Protein AF-H2YQH9-F1 (afdb_monomer_lite)

Radius of gyration: 17.42 Å; chains: 1; bounding box: 40×39×52 Å

Sequence (210 aa):
QHVPEKATALSVVRPFGAGGVLTAANFPVLYQQQVFLQGFESAWVSVNQANTKLAVHQHQGSCATAATKTIRLLNSNANLLTYWTNTFVLNCGTPSPASNLNCANAHYFTTANGDVSTSTNVLILALPDITVATGYTGALGTAQQTAVNEIRGSVAEIFTISLLRPTHANYATNQAYLNMLACNSATCNKNLGSIYDIPGAVTILAAFYP

pLDDT: mean 76.65, std 19.51, range [28.09, 97.5]

Structure (mmCIF, N/CA/C/O backbone):
data_AF-H2YQH9-F1
#
_entry.id   AF-H2YQH9-F1
#
loop_
_atom_site.group_PDB
_atom_site.id
_atom_site.type_symbol
_atom_site.label_atom_id
_atom_site.label_alt_id
_atom_site.label_comp_id
_atom_site.label_asym_id
_atom_site.label_entity_id
_atom_site.label_seq_id
_atom_site.pdbx_PDB_ins_code
_atom_site.Cartn_x
_atom_site.Cartn_y
_atom_site.Cartn_z
_atom_site.occupancy
_atom_site.B_iso_or_equiv
_atom_site.auth_seq_id
_atom_site.auth_comp_id
_atom_site.auth_asym_id
_atom_site.auth_atom_id
_atom_site.pdbx_PDB_model_num
ATOM 1 N N . GLN A 1 1 ? -7.477 20.085 -31.944 1.00 38.03 1 GLN A N 1
ATOM 2 C CA . GLN A 1 1 ? -8.511 19.208 -31.358 1.00 38.03 1 GLN A CA 1
ATOM 3 C C . GLN A 1 1 ? -8.363 17.828 -31.975 1.00 38.03 1 GLN A C 1
ATOM 5 O O . GLN A 1 1 ? -8.729 17.704 -33.130 1.00 38.03 1 GLN A O 1
ATOM 10 N N . HIS A 1 2 ? -7.788 16.850 -31.270 1.00 28.61 2 HIS A N 1
ATOM 11 C CA . HIS A 1 2 ? -8.046 15.409 -31.456 1.00 28.61 2 HIS A CA 1
ATOM 12 C C . HIS A 1 2 ? -7.092 14.597 -30.573 1.00 28.61 2 HIS A C 1
ATOM 14 O O . HIS A 1 2 ? -5.967 14.306 -30.958 1.00 28.61 2 HIS A O 1
ATOM 20 N N . VAL A 1 3 ? -7.566 14.231 -29.383 1.00 38.09 3 VAL A N 1
ATOM 21 C CA . VAL A 1 3 ? -7.264 12.935 -28.763 1.00 38.09 3 VAL A CA 1
ATOM 22 C C . VAL A 1 3 ? -8.560 12.505 -28.080 1.00 38.09 3 VAL A C 1
ATOM 24 O O . VAL A 1 3 ? -9.026 13.230 -27.201 1.00 38.09 3 VAL A O 1
ATOM 27 N N . PRO A 1 4 ? -9.180 11.395 -28.519 1.00 31.47 4 PRO A N 1
ATOM 28 C CA . PRO A 1 4 ? -9.570 10.406 -27.515 1.00 31.47 4 PRO A CA 1
ATOM 29 C C . PRO A 1 4 ? -9.514 8.939 -27.994 1.00 31.47 4 PRO A C 1
ATOM 31 O O . PRO A 1 4 ? -10.257 8.118 -27.477 1.00 31.47 4 PRO A O 1
ATOM 34 N N . GLU A 1 5 ? -8.642 8.549 -28.930 1.00 30.81 5 GLU A N 1
ATOM 35 C CA . GLU A 1 5 ? -8.608 7.136 -29.383 1.00 30.81 5 GLU A CA 1
ATOM 36 C C . GLU A 1 5 ? -7.668 6.212 -28.585 1.00 30.81 5 GLU A C 1
ATOM 38 O O . GLU A 1 5 ? -7.748 4.993 -28.706 1.00 30.81 5 GLU A O 1
ATOM 43 N N . LYS A 1 6 ? -6.804 6.742 -27.706 1.00 28.61 6 LYS A N 1
ATOM 44 C CA . LYS A 1 6 ? -5.887 5.900 -26.904 1.00 28.61 6 LYS A CA 1
ATOM 45 C C . LYS A 1 6 ? -6.409 5.507 -25.519 1.00 28.61 6 LYS A C 1
ATOM 47 O O . LYS A 1 6 ? -5.868 4.580 -24.924 1.00 28.61 6 LYS A O 1
ATOM 52 N N . ALA A 1 7 ? -7.458 6.157 -25.011 1.00 28.39 7 ALA A N 1
ATOM 53 C CA . ALA A 1 7 ? -8.016 5.831 -23.693 1.00 28.39 7 ALA A CA 1
ATOM 54 C C . ALA A 1 7 ? -8.885 4.559 -23.722 1.00 28.39 7 ALA A C 1
ATOM 56 O O . ALA A 1 7 ? -8.888 3.789 -22.767 1.00 28.39 7 ALA A O 1
ATOM 57 N N . THR A 1 8 ? -9.562 4.283 -24.838 1.00 28.09 8 THR A N 1
ATOM 58 C CA . THR A 1 8 ? -10.402 3.087 -25.024 1.00 28.09 8 THR A CA 1
ATOM 59 C C . THR A 1 8 ? -9.596 1.829 -25.358 1.00 28.09 8 THR A C 1
ATOM 61 O O . THR A 1 8 ? -10.002 0.731 -24.975 1.00 28.09 8 THR A O 1
ATOM 64 N N . ALA A 1 9 ? -8.414 1.964 -25.971 1.00 28.16 9 ALA A N 1
ATOM 65 C CA . ALA A 1 9 ? -7.538 0.831 -26.296 1.00 28.16 9 ALA A CA 1
ATOM 66 C C . ALA A 1 9 ? -6.881 0.172 -25.064 1.00 28.16 9 ALA A C 1
ATOM 68 O O . ALA A 1 9 ? -6.515 -1.001 -25.110 1.00 28.16 9 ALA A O 1
ATOM 69 N N . LEU A 1 10 ? -6.782 0.881 -23.935 1.00 32.06 10 LEU A N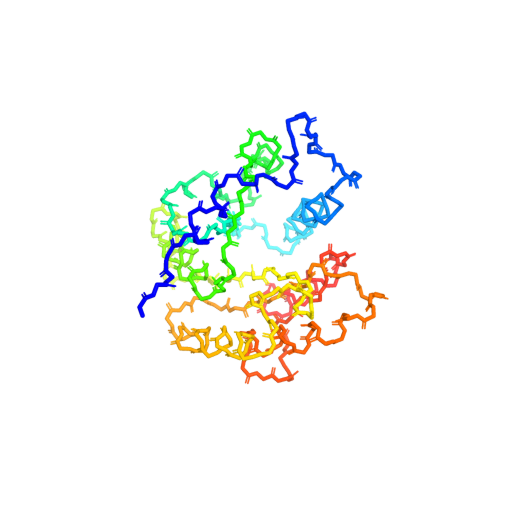 1
ATOM 70 C CA . LEU A 1 10 ? -6.243 0.331 -22.683 1.00 32.06 10 LEU A CA 1
ATOM 71 C C . LEU A 1 10 ? -7.238 -0.565 -21.924 1.00 32.06 10 LEU A C 1
ATOM 73 O O . LEU A 1 10 ? -6.859 -1.182 -20.933 1.00 32.06 10 LEU A O 1
ATOM 77 N N . SER A 1 11 ? -8.486 -0.679 -22.395 1.00 31.77 11 SER A N 1
ATOM 78 C CA . SER A 1 11 ? -9.508 -1.529 -21.765 1.00 31.77 11 SER A CA 1
ATOM 79 C C . SER A 1 11 ? -9.534 -2.981 -22.269 1.00 31.77 11 SER A C 1
ATOM 81 O O . SER A 1 11 ? -10.247 -3.801 -21.695 1.00 31.77 11 SER A O 1
ATOM 83 N N . VAL A 1 12 ? -8.762 -3.333 -23.312 1.00 32.56 12 VAL A N 1
ATOM 84 C CA . VAL A 1 12 ? -8.865 -4.663 -23.964 1.00 32.56 12 VAL A CA 1
ATOM 85 C C . VAL A 1 12 ? -7.523 -5.373 -24.169 1.00 32.56 12 VAL A C 1
ATOM 87 O O . VAL A 1 12 ? -7.501 -6.587 -24.388 1.00 32.56 12 VAL A O 1
ATOM 90 N N . VAL A 1 13 ? -6.384 -4.686 -24.034 1.00 34.72 13 VAL A N 1
ATOM 91 C CA . VAL A 1 13 ? -5.082 -5.366 -24.039 1.00 34.72 13 VAL A CA 1
ATOM 92 C C . VAL A 1 13 ? -4.873 -5.989 -22.664 1.00 34.72 13 VAL A C 1
ATOM 94 O O . VAL A 1 13 ? -4.249 -5.410 -21.777 1.00 34.72 13 VAL A O 1
ATOM 97 N N . ARG A 1 14 ? -5.405 -7.203 -22.480 1.00 42.84 14 ARG A N 1
ATOM 98 C CA . ARG A 1 14 ? -4.855 -8.115 -21.475 1.00 42.84 14 ARG A CA 1
ATOM 99 C C . ARG A 1 14 ? -3.334 -8.120 -21.680 1.00 42.84 14 ARG A C 1
ATOM 101 O O . ARG A 1 14 ? -2.901 -8.153 -22.831 1.00 42.84 14 ARG A O 1
ATOM 108 N N . PRO A 1 15 ? -2.510 -8.158 -20.623 1.00 45.31 15 PRO A N 1
ATOM 109 C CA . PRO A 1 15 ? -1.058 -8.291 -20.771 1.00 45.31 15 PRO A CA 1
ATOM 110 C C . PRO A 1 15 ? -0.625 -9.585 -21.500 1.00 45.31 15 PRO A C 1
ATOM 112 O O . PRO A 1 15 ? 0.566 -9.819 -21.675 1.00 45.31 15 PRO A O 1
ATOM 115 N N . PHE A 1 16 ? -1.577 -10.402 -21.972 1.00 47.53 16 PHE A N 1
ATOM 116 C CA . PHE A 1 16 ? -1.371 -11.550 -22.841 1.00 47.53 16 PHE A CA 1
ATOM 117 C C . PHE A 1 16 ? -2.255 -11.501 -24.079 1.00 47.53 16 PHE A C 1
ATOM 119 O O . PHE A 1 16 ? -3.423 -11.110 -24.014 1.00 47.53 16 PHE A O 1
ATOM 126 N N . GLY A 1 17 ? -1.722 -12.044 -25.173 1.00 42.56 17 GLY A N 1
ATOM 127 C CA . GLY A 1 17 ? -2.544 -12.571 -26.256 1.00 42.56 17 GLY A CA 1
ATOM 128 C C . GLY A 1 17 ? -3.442 -13.723 -25.783 1.00 42.56 17 GLY A C 1
ATOM 129 O O . GLY A 1 17 ? -3.376 -14.176 -24.635 1.00 42.56 17 GLY A O 1
ATOM 130 N N . ALA A 1 18 ? -4.302 -14.213 -26.675 1.00 38.66 18 ALA A N 1
ATOM 131 C CA . ALA A 1 18 ? -5.149 -15.367 -26.389 1.00 38.66 18 ALA A CA 1
ATOM 132 C C . ALA A 1 18 ? -4.298 -16.563 -25.900 1.00 38.66 18 ALA A C 1
ATOM 134 O O . ALA A 1 18 ? -3.356 -16.963 -26.576 1.00 38.66 18 ALA A O 1
ATOM 135 N N . GLY A 1 19 ? -4.619 -17.111 -24.719 1.00 46.88 19 GLY A N 1
ATOM 136 C CA . GLY A 1 19 ? -3.951 -18.293 -24.147 1.00 46.88 19 GLY A CA 1
ATOM 137 C C . GLY A 1 19 ? -2.902 -18.041 -23.051 1.00 46.88 19 GLY A C 1
ATOM 138 O O . GLY A 1 19 ? -2.346 -19.004 -22.532 1.00 46.88 19 GLY A O 1
ATOM 139 N N . GLY A 1 20 ? -2.630 -16.791 -22.654 1.00 51.44 20 GLY A N 1
ATOM 140 C CA . GLY A 1 20 ? -1.729 -16.516 -21.526 1.00 51.44 20 GLY A CA 1
ATOM 141 C C . GLY A 1 20 ? -2.263 -17.041 -20.188 1.00 51.44 20 GLY A C 1
ATOM 142 O O . GLY A 1 20 ? -3.398 -16.748 -19.811 1.00 51.44 20 GLY A O 1
ATOM 143 N N . VAL A 1 21 ? -1.436 -17.800 -19.462 1.00 58.78 21 VAL A N 1
ATOM 144 C CA . VAL A 1 21 ? -1.788 -18.382 -18.157 1.00 58.78 21 VAL A CA 1
ATOM 145 C C . VAL A 1 21 ? -1.212 -17.532 -17.020 1.00 58.78 21 VAL A C 1
ATOM 147 O O . VAL A 1 21 ? -0.034 -17.161 -17.032 1.00 58.78 21 VAL A O 1
ATOM 150 N N . LEU A 1 22 ? -2.045 -17.255 -16.012 1.00 63.88 22 LEU A N 1
ATOM 151 C CA . LEU A 1 22 ? -1.679 -16.598 -14.754 1.00 63.88 22 LEU A CA 1
ATOM 152 C C . LEU A 1 22 ? -0.814 -17.534 -13.892 1.00 63.88 22 LEU A C 1
ATOM 154 O O . LEU A 1 22 ? -1.320 -18.222 -13.010 1.00 63.88 22 LEU A O 1
ATOM 158 N N . THR A 1 23 ? 0.494 -17.578 -14.141 1.00 66.44 23 THR A N 1
ATOM 159 C CA . THR A 1 23 ? 1.444 -18.427 -13.397 1.00 66.44 23 THR A CA 1
ATOM 160 C C . THR A 1 23 ? 2.398 -17.601 -12.539 1.00 66.44 23 THR A C 1
ATOM 162 O O . THR A 1 23 ? 2.641 -16.425 -12.819 1.00 66.44 23 THR A O 1
ATOM 165 N N . ALA A 1 24 ? 2.995 -18.229 -11.522 1.00 66.88 24 ALA A N 1
ATOM 166 C CA . ALA A 1 24 ? 4.032 -17.602 -10.698 1.00 66.88 24 ALA A CA 1
ATOM 167 C C . ALA A 1 24 ? 5.281 -17.208 -11.505 1.00 66.88 24 ALA A C 1
ATOM 169 O O . ALA A 1 24 ? 5.959 -16.249 -11.152 1.00 66.88 24 ALA A O 1
ATOM 170 N N . ALA A 1 25 ? 5.556 -17.902 -12.614 1.00 70.62 25 ALA A N 1
ATOM 171 C CA . ALA A 1 25 ? 6.643 -17.554 -13.525 1.00 70.62 25 ALA A CA 1
ATOM 172 C C . ALA A 1 25 ? 6.353 -16.261 -14.307 1.00 70.62 25 ALA A C 1
ATOM 174 O O . ALA A 1 25 ? 7.237 -15.424 -14.460 1.00 70.62 25 ALA A O 1
ATOM 175 N N . ASN A 1 26 ? 5.109 -16.077 -14.758 1.00 67.12 26 ASN A N 1
ATOM 176 C CA . ASN A 1 26 ? 4.710 -14.913 -15.554 1.00 67.12 26 ASN A CA 1
ATOM 177 C C . ASN A 1 26 ? 4.366 -13.691 -14.687 1.00 67.12 26 ASN A C 1
ATOM 179 O O . ASN A 1 26 ? 4.493 -12.557 -15.142 1.00 67.12 26 ASN A O 1
ATOM 183 N N . PHE A 1 27 ? 3.944 -13.908 -13.436 1.00 73.69 27 PHE A N 1
ATOM 184 C CA . PHE A 1 27 ? 3.573 -12.851 -12.491 1.00 73.69 27 PHE A CA 1
ATOM 185 C C . PHE A 1 27 ? 4.186 -13.042 -11.102 1.00 73.69 27 PHE A C 1
ATOM 187 O O . PHE A 1 27 ? 3.465 -13.121 -10.101 1.00 73.69 27 PHE A O 1
ATOM 194 N N . PRO A 1 28 ? 5.519 -13.066 -10.996 1.00 79.81 28 PRO A N 1
ATOM 195 C CA . PRO A 1 28 ? 6.188 -13.341 -9.729 1.00 79.81 28 PRO A CA 1
ATOM 196 C C . PRO A 1 28 ? 5.794 -12.346 -8.627 1.00 79.81 28 PRO A C 1
ATOM 198 O O . PRO A 1 28 ? 5.590 -12.742 -7.485 1.00 79.81 28 PRO A O 1
ATOM 201 N N . VAL A 1 29 ? 5.596 -11.066 -8.964 1.00 84.19 29 VAL A N 1
ATOM 202 C CA . VAL A 1 29 ? 5.203 -10.025 -7.994 1.00 84.19 29 VAL A CA 1
ATOM 203 C C . VAL A 1 29 ? 3.760 -10.191 -7.510 1.00 84.19 29 VAL A C 1
ATOM 205 O O . VAL A 1 29 ? 3.459 -9.877 -6.361 1.00 84.19 29 VAL A O 1
ATOM 208 N N . LEU A 1 30 ? 2.850 -10.697 -8.347 1.00 79.31 30 LEU A N 1
ATOM 209 C CA . LEU A 1 30 ? 1.487 -11.000 -7.907 1.00 79.31 30 LEU A CA 1
ATOM 210 C C . LEU A 1 30 ? 1.493 -12.128 -6.877 1.00 79.31 30 LEU A C 1
ATOM 212 O O . LEU A 1 30 ? 0.900 -12.001 -5.811 1.00 79.31 30 LEU A O 1
ATOM 216 N N . TYR A 1 31 ? 2.172 -13.225 -7.200 1.00 79.38 31 TYR A N 1
ATOM 217 C CA . TYR A 1 31 ? 2.260 -14.368 -6.302 1.00 79.38 31 TYR A CA 1
ATOM 218 C C . TYR A 1 31 ? 3.014 -14.000 -5.020 1.00 79.38 31 TYR A C 1
ATOM 220 O O . TYR A 1 31 ? 2.608 -14.410 -3.937 1.00 79.38 31 TYR A O 1
ATOM 228 N N . GLN A 1 32 ? 4.031 -13.137 -5.101 1.00 87.44 32 GLN A N 1
ATOM 229 C CA . GLN A 1 32 ? 4.678 -12.612 -3.902 1.00 87.44 32 GLN A CA 1
ATOM 230 C C . GLN A 1 32 ? 3.719 -11.796 -3.025 1.00 87.44 32 GLN A C 1
ATOM 232 O O . GLN A 1 32 ? 3.786 -11.918 -1.808 1.00 87.44 32 GLN A O 1
ATOM 237 N N . GLN A 1 33 ? 2.816 -10.990 -3.594 1.00 85.31 33 GLN A N 1
ATOM 238 C CA . GLN A 1 33 ? 1.805 -10.284 -2.794 1.00 85.31 33 GLN A CA 1
ATOM 239 C C . GLN A 1 33 ? 0.900 -11.266 -2.041 1.00 85.31 33 GLN A C 1
ATOM 241 O O . GLN A 1 33 ? 0.572 -11.023 -0.885 1.00 85.31 33 GLN A O 1
ATOM 246 N N . GLN A 1 34 ? 0.546 -12.400 -2.655 1.00 78.94 34 GLN A N 1
ATOM 247 C CA . GLN A 1 34 ? -0.230 -13.447 -1.982 1.00 78.94 34 GLN A CA 1
ATOM 248 C C . GLN A 1 34 ? 0.553 -14.074 -0.822 1.00 78.94 34 GLN A C 1
ATOM 250 O O . GLN A 1 34 ? 0.010 -14.206 0.273 1.00 78.94 34 GLN A O 1
ATOM 255 N N . VAL A 1 35 ? 1.828 -14.413 -1.046 1.00 84.44 35 VAL A N 1
ATOM 256 C CA . VAL A 1 35 ? 2.726 -14.940 -0.003 1.00 84.44 35 VAL A CA 1
ATOM 257 C C . VAL A 1 35 ? 2.866 -13.941 1.144 1.00 84.44 35 VAL A C 1
ATOM 259 O O . VAL A 1 35 ? 2.744 -14.320 2.307 1.00 84.44 35 VAL A O 1
ATOM 262 N N . PHE A 1 36 ? 3.074 -12.663 0.820 1.00 87.62 36 PHE A N 1
ATOM 263 C CA . PHE A 1 36 ? 3.166 -11.594 1.804 1.00 87.62 36 PHE A CA 1
ATOM 264 C C . PHE A 1 36 ? 1.904 -11.506 2.649 1.00 87.62 36 PHE A C 1
ATOM 266 O O . PHE A 1 36 ? 2.005 -11.548 3.864 1.00 87.62 36 PHE A O 1
ATOM 273 N N . LEU A 1 37 ? 0.725 -11.422 2.031 1.00 83.38 37 LEU A N 1
ATOM 274 C CA . LEU A 1 37 ? -0.533 -11.265 2.760 1.00 83.38 37 LEU A CA 1
ATOM 275 C C . LEU A 1 37 ? -0.802 -12.441 3.700 1.00 83.38 37 LEU A C 1
ATOM 277 O O . LEU A 1 37 ? -1.181 -12.211 4.840 1.00 83.38 37 LEU A O 1
ATOM 281 N N . GLN A 1 38 ? -0.551 -13.675 3.253 1.00 79.56 38 GLN A N 1
ATOM 282 C CA . GLN A 1 38 ? -0.721 -14.874 4.083 1.00 79.56 38 GLN A CA 1
ATOM 283 C C . GLN A 1 38 ? 0.251 -14.893 5.264 1.00 79.56 38 GLN A C 1
ATOM 285 O O . GLN A 1 38 ? -0.146 -15.153 6.398 1.00 79.56 38 GLN A O 1
ATOM 290 N N . GLY A 1 39 ? 1.531 -14.617 5.008 1.00 84.62 39 GLY A N 1
ATOM 291 C CA . GLY A 1 39 ? 2.538 -14.600 6.062 1.00 84.62 39 GLY A CA 1
ATOM 292 C C . GLY A 1 39 ? 2.338 -13.438 7.033 1.00 84.62 39 GLY A C 1
ATOM 293 O O . GLY A 1 39 ? 2.476 -13.620 8.238 1.00 84.62 39 GLY A O 1
ATOM 294 N N . PHE A 1 40 ? 1.974 -12.265 6.516 1.00 86.75 40 PHE A N 1
ATOM 295 C CA . PHE A 1 40 ? 1.673 -11.077 7.304 1.00 86.75 40 PHE A CA 1
ATOM 296 C C . PHE A 1 40 ? 0.460 -11.314 8.196 1.00 86.75 40 PHE A C 1
ATOM 298 O O . PHE A 1 40 ? 0.541 -11.065 9.390 1.00 86.75 40 PHE A O 1
ATOM 305 N N . GLU A 1 41 ? -0.629 -11.854 7.647 1.00 81.25 41 GLU A N 1
ATOM 306 C CA . GLU A 1 41 ? -1.808 -12.249 8.415 1.00 81.25 41 GLU A CA 1
ATOM 307 C C . GLU A 1 41 ? -1.437 -13.251 9.513 1.00 81.25 41 GLU A C 1
ATOM 309 O O . GLU A 1 41 ? -1.696 -12.994 10.686 1.00 81.25 41 GLU A O 1
ATOM 314 N N . SER A 1 42 ? -0.765 -14.352 9.160 1.00 80.38 42 SER A N 1
ATOM 315 C CA . SER A 1 42 ? -0.371 -15.385 10.125 1.00 80.38 42 SER A CA 1
ATOM 316 C C . SER A 1 42 ? 0.521 -14.842 11.243 1.00 80.38 42 SER A C 1
ATOM 318 O O . SER A 1 42 ? 0.398 -15.276 12.387 1.00 80.38 42 SER A O 1
ATOM 320 N N . ALA A 1 43 ? 1.431 -13.923 10.927 1.00 84.38 43 ALA A N 1
ATOM 321 C CA . ALA A 1 43 ? 2.303 -13.300 11.910 1.00 84.38 43 ALA A CA 1
ATOM 322 C C . ALA A 1 43 ? 1.552 -12.256 12.751 1.00 84.38 43 ALA A C 1
ATOM 324 O O . ALA A 1 43 ? 1.705 -12.231 13.969 1.00 84.38 43 ALA A O 1
ATOM 325 N N . TRP A 1 44 ? 0.688 -11.443 12.142 1.00 83.50 44 TRP A N 1
ATOM 326 C CA . TRP A 1 44 ? -0.083 -10.413 12.839 1.00 83.50 44 TRP A CA 1
ATOM 327 C C . TRP A 1 44 ? -1.116 -11.000 13.801 1.00 83.50 44 TRP A C 1
ATOM 329 O O . TRP A 1 44 ? -1.323 -10.458 14.886 1.00 83.50 44 TRP A O 1
ATOM 339 N N . VAL A 1 45 ? -1.704 -12.155 13.461 1.00 74.31 45 VAL A N 1
ATOM 340 C CA . VAL A 1 45 ? -2.531 -12.933 14.394 1.00 74.31 45 VAL A CA 1
ATOM 341 C C . VAL A 1 45 ? -1.777 -13.157 15.704 1.00 74.31 45 VAL A C 1
ATOM 343 O O . VAL A 1 45 ? -2.366 -13.006 16.760 1.00 74.31 45 VAL A O 1
ATOM 346 N N . SER A 1 46 ? -0.471 -13.432 15.690 1.00 70.38 46 SER A N 1
ATOM 347 C CA . SER A 1 46 ? 0.284 -13.627 16.939 1.00 70.38 46 SER A CA 1
ATOM 348 C C . SER A 1 46 ? 0.485 -12.356 17.779 1.00 70.38 46 SER A C 1
ATOM 350 O O . SER A 1 46 ? 0.770 -12.477 18.967 1.00 70.38 46 SER A O 1
ATOM 352 N N . VAL A 1 47 ? 0.299 -11.167 17.192 1.00 70.06 47 VAL A N 1
ATOM 353 C CA . VAL A 1 47 ? 0.432 -9.866 17.867 1.00 70.06 47 VAL A CA 1
ATOM 354 C C . VAL A 1 47 ? -0.886 -9.474 18.538 1.00 70.06 47 VAL A C 1
ATOM 356 O O . VAL A 1 47 ? -0.914 -9.239 19.741 1.00 70.06 47 VAL A O 1
ATOM 359 N N . ASN A 1 48 ? -2.003 -9.468 17.796 1.00 66.44 48 ASN A N 1
ATOM 360 C CA . ASN A 1 48 ? -3.301 -9.042 18.330 1.00 66.44 48 ASN A CA 1
ATOM 361 C C . ASN A 1 48 ? -4.476 -9.854 17.745 1.00 66.44 48 ASN A C 1
ATOM 363 O O . ASN A 1 48 ? -5.028 -9.541 16.684 1.00 66.44 48 ASN A O 1
ATOM 367 N N . GLN A 1 49 ? -4.849 -10.924 18.459 1.00 61.53 49 GLN A N 1
ATOM 368 C CA . GLN A 1 49 ? -5.831 -11.932 18.019 1.00 61.53 49 GLN A CA 1
ATOM 369 C C . GLN A 1 49 ? -7.284 -11.474 18.148 1.00 61.53 49 GLN A C 1
ATOM 371 O O . GLN A 1 49 ? -8.131 -11.795 17.310 1.00 61.53 49 GLN A O 1
ATOM 376 N N . ALA A 1 50 ? -7.600 -10.763 19.228 1.00 58.47 50 ALA A N 1
ATOM 377 C CA . ALA A 1 50 ? -8.963 -10.378 19.536 1.00 58.47 50 ALA A CA 1
ATOM 378 C C . ALA A 1 50 ? -9.227 -9.015 18.897 1.00 58.47 50 ALA A C 1
ATOM 380 O O . ALA A 1 50 ? -8.764 -7.999 19.398 1.00 58.47 50 ALA A O 1
ATOM 381 N N . ASN A 1 51 ? -10.014 -9.005 17.819 1.00 62.59 51 ASN A N 1
ATOM 382 C CA . ASN A 1 51 ? -10.613 -7.823 17.175 1.00 62.59 51 ASN A CA 1
ATOM 383 C C . ASN A 1 51 ? -9.885 -7.232 15.958 1.00 62.59 51 ASN A C 1
ATOM 385 O O . ASN A 1 51 ? -10.447 -6.333 15.330 1.00 62.59 51 ASN A O 1
ATOM 389 N N . THR A 1 52 ? -8.727 -7.752 15.538 1.00 76.81 52 THR A N 1
ATOM 390 C CA . THR A 1 52 ? -8.141 -7.300 14.265 1.00 76.81 52 THR A CA 1
ATOM 391 C C . THR A 1 52 ? -8.983 -7.790 13.083 1.00 76.81 52 THR A C 1
ATOM 393 O O . THR A 1 52 ? -9.275 -8.983 12.951 1.00 76.81 52 THR A O 1
ATOM 396 N N . LYS A 1 53 ? -9.352 -6.864 12.194 1.00 79.00 53 LYS A N 1
ATOM 397 C CA . LYS A 1 53 ? -9.973 -7.154 10.899 1.00 79.00 53 LYS A CA 1
ATOM 398 C C . LYS A 1 53 ? -9.012 -6.787 9.782 1.00 79.00 53 LYS A C 1
ATOM 400 O O . LYS A 1 53 ? -8.372 -5.743 9.839 1.00 79.00 53 LYS A O 1
ATOM 405 N N . LEU A 1 54 ? -8.948 -7.624 8.759 1.00 80.25 54 LEU A N 1
ATOM 406 C CA . LEU A 1 54 ? -8.160 -7.381 7.560 1.00 80.25 54 LEU A CA 1
ATOM 407 C C . LEU A 1 54 ? -9.065 -7.456 6.339 1.00 80.25 54 LEU A C 1
ATOM 409 O O . LEU A 1 54 ? -9.934 -8.321 6.218 1.00 80.25 54 LEU A O 1
ATOM 413 N N . ALA A 1 55 ? -8.856 -6.512 5.435 1.00 78.75 55 ALA A N 1
ATOM 414 C CA . ALA A 1 55 ? -9.493 -6.475 4.138 1.00 78.75 55 ALA A CA 1
ATOM 415 C C . ALA A 1 55 ? -8.425 -6.208 3.089 1.00 78.75 55 ALA A C 1
ATOM 417 O O . ALA A 1 55 ? -7.465 -5.479 3.345 1.00 78.75 55 ALA A O 1
ATOM 418 N N . VAL A 1 56 ? -8.610 -6.763 1.894 1.00 78.06 56 VAL A N 1
ATOM 419 C CA . VAL A 1 56 ? -7.770 -6.397 0.756 1.00 78.06 56 VAL A CA 1
ATOM 420 C C . VAL A 1 56 ? -8.601 -5.691 -0.295 1.00 78.06 56 VAL A C 1
ATOM 422 O O . VAL A 1 56 ? -9.628 -6.190 -0.752 1.00 78.06 56 VAL A O 1
ATOM 425 N N . HIS A 1 57 ? -8.124 -4.518 -0.693 1.00 76.88 57 HIS A N 1
ATOM 426 C CA . HIS A 1 57 ? -8.625 -3.780 -1.833 1.00 76.88 57 HIS A CA 1
ATOM 427 C C . HIS A 1 57 ? -7.738 -3.976 -3.058 1.00 76.88 57 HIS A C 1
ATOM 429 O O . HIS A 1 57 ? -6.518 -3.845 -2.980 1.00 76.88 57 HIS A O 1
ATOM 435 N N . GLN A 1 58 ? -8.365 -4.182 -4.211 1.00 72.62 58 GLN A N 1
ATOM 436 C CA . GLN A 1 58 ? -7.721 -3.987 -5.500 1.00 72.62 58 GLN A CA 1
ATOM 437 C C . GLN A 1 58 ? -8.445 -2.851 -6.210 1.00 72.62 58 GLN A C 1
ATOM 439 O O . GLN A 1 58 ? -9.640 -2.945 -6.472 1.00 72.62 58 GLN A O 1
ATOM 444 N N . HIS A 1 59 ? -7.708 -1.801 -6.555 1.00 67.19 59 HIS A N 1
ATOM 445 C CA . HIS A 1 59 ? -8.251 -0.683 -7.311 1.00 67.19 59 HIS A CA 1
ATOM 446 C C . HIS A 1 59 ? -7.828 -0.784 -8.775 1.00 67.19 59 HIS A C 1
ATOM 448 O O . HIS A 1 59 ? -6.652 -0.972 -9.080 1.00 67.19 59 HIS A O 1
ATOM 454 N N . GLN A 1 60 ? -8.790 -0.636 -9.683 1.00 63.38 60 GLN A N 1
ATOM 455 C CA . GLN A 1 60 ? -8.583 -0.771 -11.132 1.00 63.38 60 GLN A CA 1
ATOM 456 C C . GLN A 1 60 ? -8.957 0.514 -11.889 1.00 63.38 60 GLN A C 1
ATOM 458 O O . GLN A 1 60 ? -9.258 0.487 -13.075 1.00 63.38 60 GLN A O 1
ATOM 463 N N . GLY A 1 61 ? -8.958 1.658 -11.201 1.00 54.97 61 GLY A N 1
ATOM 464 C CA . GLY A 1 61 ? -9.314 2.958 -11.782 1.00 54.97 61 GLY A CA 1
ATOM 465 C C . GLY A 1 61 ? -10.754 3.405 -11.510 1.00 54.97 61 GLY A C 1
ATOM 466 O O . GLY A 1 61 ? -11.085 4.547 -11.805 1.00 54.97 61 GLY A O 1
ATOM 467 N N . SER A 1 62 ? -11.590 2.558 -10.905 1.00 61.12 62 SER A N 1
ATOM 468 C CA . SER A 1 62 ? -12.888 2.957 -10.351 1.00 61.12 62 SER A CA 1
ATOM 469 C C . SER A 1 62 ? -13.139 2.273 -9.008 1.00 61.12 62 SER A C 1
ATOM 471 O O . SER A 1 62 ? -12.706 1.140 -8.784 1.00 61.12 62 SER A O 1
ATOM 473 N N . CYS A 1 63 ? -13.848 2.970 -8.118 1.00 64.81 63 CYS A N 1
ATOM 474 C CA . CYS A 1 63 ? -14.311 2.419 -6.851 1.00 64.81 63 CYS A CA 1
ATOM 475 C C . CYS A 1 63 ? -15.595 1.612 -7.090 1.00 64.81 63 CYS A C 1
ATOM 477 O O . CYS A 1 63 ? -16.702 2.108 -6.889 1.00 64.81 63 CYS A O 1
ATOM 479 N N . ALA A 1 64 ? -15.466 0.393 -7.617 1.00 55.28 64 ALA A N 1
ATOM 480 C CA . ALA A 1 64 ? -16.612 -0.493 -7.792 1.00 55.28 64 ALA A CA 1
ATOM 481 C C . ALA A 1 64 ? -16.963 -1.175 -6.456 1.00 55.28 64 ALA A C 1
ATOM 483 O O . ALA A 1 64 ? -16.103 -1.757 -5.797 1.00 55.28 64 ALA A O 1
ATOM 484 N N . THR A 1 65 ? -18.243 -1.151 -6.082 1.00 50.53 65 THR A N 1
ATOM 485 C CA . THR A 1 65 ? -18.843 -1.609 -4.809 1.00 50.53 65 THR A CA 1
ATOM 486 C C . THR A 1 65 ? -18.743 -3.117 -4.511 1.00 50.53 65 THR A C 1
ATOM 488 O O . THR A 1 65 ? -19.422 -3.626 -3.621 1.00 50.53 65 THR A O 1
ATOM 491 N N . ALA A 1 66 ? -17.876 -3.871 -5.189 1.00 48.56 66 ALA A N 1
ATOM 492 C CA . ALA A 1 66 ? -17.758 -5.325 -5.026 1.00 48.56 66 ALA A CA 1
ATOM 493 C C . ALA A 1 66 ? -16.951 -5.772 -3.782 1.00 48.56 66 ALA A C 1
ATOM 495 O O . ALA A 1 66 ? -16.633 -6.953 -3.636 1.00 48.56 66 ALA A O 1
ATOM 496 N N . ALA A 1 67 ? -16.614 -4.853 -2.876 1.00 48.91 67 ALA A N 1
ATOM 497 C CA . ALA A 1 67 ? -15.642 -5.067 -1.806 1.00 48.91 67 ALA A CA 1
ATOM 498 C C . ALA A 1 67 ? -16.214 -5.677 -0.502 1.00 48.91 67 ALA A C 1
ATOM 500 O O . ALA A 1 67 ? -15.461 -5.999 0.409 1.00 48.91 67 ALA A O 1
ATOM 501 N N . THR A 1 68 ? -17.523 -5.939 -0.384 1.00 46.69 68 THR A N 1
ATOM 502 C CA . THR A 1 68 ? -18.082 -6.601 0.822 1.00 46.69 68 THR A CA 1
ATOM 503 C C . THR A 1 68 ? -17.576 -8.034 1.024 1.00 46.69 68 THR A C 1
ATOM 505 O O . THR A 1 68 ? -17.692 -8.573 2.119 1.00 46.69 68 THR A O 1
ATOM 508 N N . LYS A 1 69 ? -16.974 -8.662 0.003 1.00 48.22 69 LYS A N 1
ATOM 509 C CA . LYS A 1 69 ? -16.462 -10.041 0.079 1.00 48.22 69 LYS A CA 1
ATOM 510 C C . LYS A 1 69 ? -15.033 -10.171 0.633 1.00 48.22 69 LYS A C 1
ATOM 512 O O . LYS A 1 69 ? -14.581 -11.301 0.816 1.00 48.22 69 LYS A O 1
ATOM 517 N N . THR A 1 70 ? -14.316 -9.068 0.873 1.00 53.22 7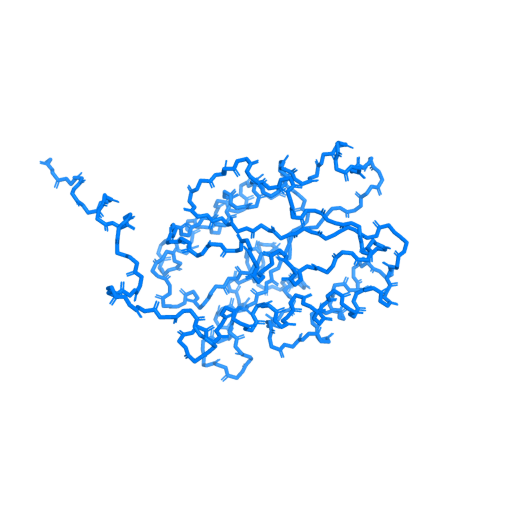0 THR A N 1
ATOM 518 C CA . THR A 1 70 ? -12.877 -9.099 1.221 1.00 53.22 70 THR A CA 1
ATOM 519 C C . THR A 1 70 ? -12.566 -8.815 2.684 1.00 53.22 70 THR A C 1
ATOM 521 O O . THR A 1 70 ? -11.442 -9.074 3.104 1.00 53.22 70 THR A O 1
ATOM 524 N N . ILE A 1 71 ? -13.530 -8.309 3.456 1.00 55.28 71 ILE A N 1
ATOM 525 C CA . ILE A 1 71 ? -13.353 -7.967 4.872 1.00 55.28 71 ILE A CA 1
ATOM 526 C C . ILE A 1 71 ? -13.509 -9.217 5.721 1.00 55.28 71 ILE A C 1
ATOM 528 O O . ILE A 1 71 ? -14.527 -9.906 5.627 1.00 55.28 71 ILE A O 1
ATOM 532 N N . ARG A 1 72 ? -12.532 -9.494 6.585 1.00 60.88 72 ARG A N 1
ATOM 533 C CA . ARG A 1 72 ? -12.595 -10.605 7.537 1.00 60.88 72 ARG A CA 1
ATOM 534 C C . ARG A 1 72 ? -12.086 -10.189 8.908 1.00 60.88 72 ARG A C 1
ATOM 536 O O . ARG A 1 72 ? -11.165 -9.389 9.021 1.00 60.88 72 ARG A O 1
ATOM 543 N N . LEU A 1 73 ? -12.678 -10.768 9.950 1.00 54.31 73 LEU A N 1
ATOM 544 C CA . LEU A 1 73 ? -12.057 -10.829 11.270 1.00 54.31 73 LEU A CA 1
ATOM 545 C C . LEU A 1 73 ? -10.945 -11.878 11.228 1.00 54.31 73 LEU A C 1
ATOM 547 O O . LEU A 1 73 ? -11.195 -12.997 10.776 1.00 54.31 73 LEU A O 1
ATOM 551 N N . LEU A 1 74 ? -9.761 -11.551 11.744 1.00 54.22 74 LEU A N 1
ATOM 552 C CA . LEU A 1 74 ? -8.633 -12.485 11.808 1.00 54.22 74 LEU A CA 1
ATOM 553 C C . LEU A 1 74 ? -8.906 -13.721 12.676 1.00 54.22 74 LEU A C 1
ATOM 555 O O . LEU A 1 74 ? -8.268 -14.751 12.502 1.00 54.22 74 LEU A O 1
ATOM 559 N N . ASN A 1 75 ? -9.887 -13.648 13.579 1.00 42.94 75 ASN A N 1
ATOM 560 C CA . ASN A 1 75 ? -10.332 -14.790 14.379 1.00 42.94 75 ASN A CA 1
ATOM 561 C C . ASN A 1 75 ? -11.316 -15.726 13.643 1.00 42.94 75 ASN A C 1
ATOM 563 O O . ASN A 1 75 ? -11.712 -16.750 14.198 1.00 42.94 75 ASN A O 1
ATOM 567 N N . SER A 1 76 ? -11.751 -15.383 12.424 1.00 45.59 76 SER A N 1
ATOM 568 C CA . SER A 1 76 ? -12.687 -16.192 11.641 1.00 45.59 76 SER A CA 1
ATOM 569 C C . SER A 1 76 ? -11.912 -17.065 10.651 1.00 45.59 76 SER A C 1
ATOM 571 O O . SER A 1 76 ? -11.206 -16.560 9.788 1.00 45.59 76 SER A O 1
ATOM 573 N N . ASN A 1 77 ? -12.052 -18.389 10.768 1.00 43.66 77 ASN A N 1
ATOM 574 C CA . ASN A 1 77 ? -11.289 -19.433 10.056 1.00 43.66 77 ASN A CA 1
ATOM 575 C C . ASN A 1 77 ? -11.430 -19.462 8.508 1.00 43.66 77 ASN A C 1
ATOM 577 O O . ASN A 1 77 ? -11.182 -20.491 7.880 1.00 43.66 77 ASN A O 1
ATOM 581 N N . ALA A 1 78 ? -11.871 -18.383 7.859 1.00 48.84 78 ALA A N 1
ATOM 582 C CA . ALA A 1 78 ? -12.021 -18.313 6.412 1.00 48.84 78 ALA A CA 1
ATOM 583 C C . ALA A 1 78 ? -10.763 -17.710 5.769 1.00 48.84 78 ALA A C 1
ATOM 585 O O . ALA A 1 78 ? -10.572 -16.498 5.763 1.00 48.84 78 ALA A O 1
ATOM 586 N N . ASN A 1 79 ? -9.930 -18.577 5.197 1.00 54.56 79 ASN A N 1
ATOM 587 C CA . ASN A 1 79 ? -8.640 -18.218 4.615 1.00 54.56 79 ASN A CA 1
ATOM 588 C C . ASN A 1 79 ? -8.775 -17.159 3.492 1.00 54.56 79 ASN A C 1
ATOM 590 O O . ASN A 1 79 ? -9.506 -17.371 2.516 1.00 54.56 79 ASN A O 1
ATOM 594 N N . LEU A 1 80 ? -8.031 -16.047 3.594 1.00 58.03 80 LEU A N 1
ATOM 595 C CA . LEU A 1 80 ? -7.843 -15.054 2.524 1.00 58.03 80 LEU A CA 1
ATOM 596 C C . LEU A 1 80 ? -7.405 -15.718 1.205 1.00 58.03 80 LEU A C 1
ATOM 598 O O . LEU A 1 80 ? -7.802 -15.258 0.133 1.00 58.03 80 LEU A O 1
ATOM 602 N N . LEU A 1 81 ? -6.694 -16.852 1.278 1.00 53.19 81 LEU A N 1
ATOM 603 C CA . LEU A 1 81 ? -6.339 -17.720 0.152 1.00 53.19 81 LEU A CA 1
ATOM 604 C C . LEU A 1 81 ? -7.538 -17.998 -0.750 1.00 53.19 81 LEU A C 1
ATOM 606 O O . LEU A 1 81 ? -7.415 -17.793 -1.944 1.00 53.19 81 LEU A O 1
ATOM 610 N N . THR A 1 82 ? -8.704 -18.374 -0.214 1.00 52.41 82 THR A N 1
ATOM 611 C CA . THR A 1 82 ? -9.883 -18.714 -1.030 1.00 52.41 82 THR A CA 1
ATOM 612 C C . THR A 1 82 ? -10.397 -17.513 -1.827 1.00 52.41 82 THR A C 1
ATOM 614 O O . THR A 1 82 ? -10.865 -17.684 -2.950 1.00 52.41 82 THR A O 1
ATOM 617 N N . TYR A 1 83 ? -10.292 -16.293 -1.281 1.00 55.88 83 TYR A N 1
ATOM 618 C CA . TYR A 1 83 ? -10.636 -15.077 -2.023 1.00 55.88 83 TYR A CA 1
ATOM 619 C C . TYR A 1 83 ? -9.625 -14.813 -3.150 1.00 55.88 83 TYR A C 1
ATOM 621 O O . TYR A 1 83 ? -10.016 -14.557 -4.292 1.00 55.88 83 TYR A O 1
ATOM 629 N N . TRP A 1 84 ? -8.333 -14.928 -2.840 1.00 55.50 84 TRP A N 1
ATOM 630 C CA . TRP A 1 84 ? -7.241 -14.665 -3.775 1.00 55.50 84 TRP A CA 1
ATOM 631 C C . TRP A 1 84 ? -7.096 -15.705 -4.885 1.00 55.50 84 TRP A C 1
ATOM 633 O O . TRP A 1 84 ? -6.770 -15.344 -6.011 1.00 55.50 84 TRP A O 1
ATOM 643 N N . THR A 1 85 ? -7.334 -16.982 -4.596 1.00 54.38 85 THR A N 1
ATOM 644 C CA . THR A 1 85 ? -7.174 -18.071 -5.565 1.00 54.38 85 THR A CA 1
ATOM 645 C C . THR A 1 85 ? -8.395 -18.251 -6.457 1.00 54.38 85 THR A C 1
ATOM 647 O O . THR A 1 85 ? -8.228 -18.618 -7.615 1.00 54.38 85 THR A O 1
ATOM 650 N N . ASN A 1 86 ? -9.606 -17.967 -5.958 1.00 51.78 86 ASN A N 1
ATOM 651 C CA . ASN A 1 86 ? -10.842 -18.301 -6.680 1.00 51.78 86 ASN A CA 1
ATOM 652 C C . ASN A 1 86 ? -11.629 -17.090 -7.202 1.00 51.78 86 ASN A C 1
ATOM 654 O O . ASN A 1 86 ? -12.483 -17.257 -8.068 1.00 51.78 86 ASN A O 1
ATOM 658 N N . THR A 1 87 ? -11.380 -15.880 -6.690 1.00 52.59 87 THR A N 1
ATOM 659 C CA . THR A 1 87 ? -12.179 -14.680 -7.029 1.00 52.59 87 THR A CA 1
ATOM 660 C C . THR A 1 87 ? -11.359 -13.480 -7.488 1.00 52.59 87 THR A C 1
ATOM 662 O O . THR A 1 87 ? -11.941 -12.480 -7.907 1.00 52.59 87 THR A O 1
ATOM 665 N N . PHE A 1 88 ? -10.029 -13.551 -7.433 1.00 56.34 88 PHE A N 1
ATOM 666 C CA . PHE A 1 88 ? -9.175 -12.434 -7.814 1.00 56.34 88 PHE A CA 1
ATOM 667 C C . PHE A 1 88 ? -9.108 -12.261 -9.336 1.00 56.34 88 PHE A C 1
ATOM 669 O O . PHE A 1 88 ? -8.720 -13.175 -10.063 1.00 56.34 88 PHE A O 1
ATOM 676 N N . VAL A 1 89 ? -9.445 -11.061 -9.815 1.00 58.22 89 VAL A N 1
ATOM 677 C CA . VAL A 1 89 ? -9.378 -10.699 -11.236 1.00 58.22 89 VAL A CA 1
ATOM 678 C C . VAL A 1 89 ? -8.357 -9.580 -11.419 1.00 58.22 89 VAL A C 1
ATOM 680 O O . VAL A 1 89 ? -8.533 -8.466 -10.931 1.00 58.22 89 VAL A O 1
ATOM 683 N N . LEU A 1 90 ? -7.286 -9.847 -12.165 1.00 59.84 90 LEU A N 1
ATOM 684 C CA . LEU A 1 90 ? -6.365 -8.803 -12.613 1.00 59.84 90 LEU A CA 1
ATOM 685 C C . LEU A 1 90 ? -6.971 -8.033 -13.775 1.00 59.84 90 LEU A C 1
ATOM 687 O O . LEU A 1 90 ? -6.973 -8.524 -14.901 1.00 59.84 90 LEU A O 1
ATOM 691 N N . ASN A 1 91 ? -7.401 -6.803 -13.507 1.00 61.75 91 ASN A N 1
ATOM 692 C CA . ASN A 1 91 ? -7.662 -5.843 -14.567 1.00 61.75 91 ASN A CA 1
ATOM 693 C C . ASN A 1 91 ? -6.557 -4.791 -14.600 1.00 61.75 91 ASN A C 1
ATOM 695 O O . ASN A 1 91 ? -5.995 -4.407 -13.569 1.00 61.75 91 ASN A O 1
ATOM 699 N N . CYS A 1 92 ? -6.258 -4.330 -15.809 1.00 64.81 92 CYS A N 1
ATOM 700 C CA . CYS A 1 92 ? -5.454 -3.140 -16.014 1.00 64.81 92 CYS A CA 1
ATOM 701 C C . CYS A 1 92 ? -6.181 -1.940 -15.398 1.00 64.81 92 CYS A C 1
ATOM 703 O O . CYS A 1 92 ? -7.402 -1.831 -15.487 1.00 64.81 92 CYS A O 1
ATOM 705 N N . GLY A 1 93 ? -5.429 -1.040 -14.776 1.00 66.62 93 GLY A N 1
ATOM 706 C CA . GLY A 1 93 ? -5.975 0.164 -14.169 1.00 66.62 93 GLY A CA 1
ATOM 707 C C . GLY A 1 93 ? -4.954 1.288 -14.184 1.00 66.62 93 GLY A C 1
ATOM 708 O O . GLY A 1 93 ? -3.750 1.054 -14.308 1.00 66.62 93 GLY A O 1
ATOM 709 N N . THR A 1 94 ? -5.443 2.515 -14.056 1.00 72.25 94 THR A N 1
ATOM 710 C CA . THR A 1 94 ? -4.585 3.695 -13.945 1.00 72.25 94 THR A CA 1
ATOM 711 C C . THR A 1 94 ? -4.127 3.865 -12.496 1.00 72.25 94 THR A C 1
ATOM 713 O O . THR A 1 94 ? -4.956 3.761 -11.584 1.00 72.25 94 THR A O 1
ATOM 716 N N . PRO A 1 95 ? -2.839 4.161 -12.254 1.00 76.00 95 PRO A N 1
ATOM 717 C CA . PRO A 1 95 ? -2.361 4.555 -10.938 1.00 76.00 95 PRO A CA 1
ATOM 718 C C . PRO A 1 95 ? -3.160 5.724 -10.356 1.00 76.00 95 PRO A C 1
ATOM 720 O O . PRO A 1 95 ? -3.166 6.821 -10.909 1.00 76.00 95 PRO A O 1
ATOM 723 N N . SER A 1 96 ? -3.835 5.476 -9.234 1.00 85.31 96 SER A N 1
ATOM 724 C CA . SER A 1 96 ? -4.470 6.514 -8.418 1.00 85.31 96 SER A CA 1
ATOM 725 C C . SER A 1 96 ? -4.479 6.094 -6.942 1.00 85.31 96 SER A C 1
ATOM 727 O O . SER A 1 96 ? -5.482 5.566 -6.448 1.00 85.31 96 SER A O 1
ATOM 729 N N . PRO A 1 97 ? -3.348 6.265 -6.228 1.00 89.69 97 PRO A N 1
ATOM 730 C CA . PRO A 1 97 ? -3.254 6.072 -4.783 1.00 89.69 97 PRO A CA 1
ATOM 731 C C . PRO A 1 97 ? -4.385 6.732 -3.994 1.00 89.69 97 PRO A C 1
ATOM 733 O O . PRO A 1 97 ? -5.008 6.071 -3.171 1.00 89.69 97 PRO A O 1
ATOM 736 N N . ALA A 1 98 ? -4.686 8.002 -4.278 1.00 91.31 98 ALA A N 1
ATOM 737 C CA . ALA A 1 98 ? -5.698 8.751 -3.542 1.00 91.31 98 ALA A CA 1
ATOM 738 C C . ALA A 1 98 ? -7.102 8.153 -3.727 1.00 91.31 98 ALA A C 1
ATOM 740 O O . ALA A 1 98 ? -7.815 7.931 -2.750 1.00 91.31 98 ALA A O 1
ATOM 741 N N . SER A 1 99 ? -7.485 7.805 -4.962 1.00 87.25 99 SER A N 1
ATOM 742 C CA . SER A 1 99 ? -8.772 7.141 -5.211 1.00 87.25 99 SER A CA 1
ATOM 743 C C . SER A 1 99 ? -8.846 5.765 -4.550 1.00 87.25 99 SER A C 1
ATOM 745 O O . SER A 1 99 ? -9.887 5.422 -4.000 1.00 87.25 99 SER A O 1
ATOM 747 N N . ASN A 1 100 ? -7.751 4.996 -4.565 1.00 85.56 100 ASN A N 1
ATOM 748 C CA . ASN A 1 100 ? -7.681 3.689 -3.910 1.00 85.56 100 ASN A CA 1
ATOM 749 C C . ASN A 1 100 ? -7.886 3.819 -2.390 1.00 85.56 100 ASN A C 1
ATOM 751 O O . ASN A 1 100 ? -8.749 3.153 -1.826 1.00 85.56 100 ASN A O 1
ATOM 755 N N . LEU A 1 101 ? -7.163 4.742 -1.751 1.00 90.88 101 LEU A N 1
ATOM 756 C CA . LEU A 1 101 ? -7.280 5.015 -0.318 1.00 90.88 101 LEU A CA 1
ATOM 757 C C . LEU A 1 101 ? -8.687 5.483 0.063 1.00 90.88 101 LEU A C 1
ATOM 759 O O . LEU A 1 101 ? -9.279 4.916 0.975 1.00 90.88 101 LEU A O 1
ATOM 763 N N . ASN A 1 102 ? -9.258 6.449 -0.664 1.00 90.06 102 ASN A N 1
ATOM 764 C CA . ASN A 1 102 ? -10.632 6.907 -0.434 1.00 90.06 102 ASN A CA 1
ATOM 765 C C . ASN A 1 102 ? -11.647 5.771 -0.586 1.00 90.06 102 ASN A C 1
ATOM 767 O O . ASN A 1 102 ? -12.553 5.638 0.234 1.00 90.06 102 ASN A O 1
ATOM 771 N N . CYS A 1 103 ? -11.485 4.942 -1.618 1.00 84.50 103 CYS A N 1
ATOM 772 C CA . CYS A 1 103 ? -12.375 3.819 -1.870 1.00 84.50 103 CYS A CA 1
ATOM 773 C C . CYS A 1 103 ? -12.310 2.784 -0.744 1.00 84.50 103 CYS A C 1
ATOM 775 O O . CYS A 1 103 ? -13.340 2.391 -0.202 1.00 84.50 103 CYS A O 1
ATOM 777 N N . ALA A 1 104 ? -11.100 2.376 -0.357 1.00 85.06 104 ALA A N 1
ATOM 778 C CA . ALA A 1 104 ? -10.894 1.443 0.739 1.00 85.06 104 ALA A CA 1
ATOM 779 C C . ALA A 1 104 ? -11.442 2.008 2.058 1.00 85.06 104 ALA A C 1
ATOM 781 O O . ALA A 1 104 ? -12.170 1.314 2.762 1.00 85.06 104 ALA A O 1
ATOM 782 N N . ASN A 1 105 ? -11.166 3.279 2.354 1.00 88.88 105 ASN A N 1
ATOM 783 C CA . ASN A 1 105 ? -11.645 3.950 3.557 1.00 88.88 105 ASN A CA 1
ATOM 784 C C . ASN A 1 105 ? -13.177 3.945 3.640 1.00 88.88 105 ASN A C 1
ATOM 786 O O . ASN A 1 105 ? -13.743 3.471 4.620 1.00 88.88 105 ASN A O 1
ATOM 790 N N . ALA A 1 106 ? -13.843 4.424 2.586 1.00 85.62 106 ALA A N 1
ATOM 791 C CA . ALA A 1 106 ? -15.298 4.527 2.542 1.00 85.62 106 ALA A CA 1
ATOM 792 C C . ALA A 1 106 ? -15.995 3.160 2.545 1.00 85.62 106 ALA A C 1
ATOM 794 O O . ALA A 1 106 ? -17.096 3.029 3.073 1.00 85.62 106 ALA A O 1
ATOM 795 N N . HIS A 1 107 ? -15.375 2.141 1.942 1.00 80.25 107 HIS A N 1
ATOM 796 C CA . HIS A 1 107 ? -15.992 0.824 1.819 1.00 80.25 107 HIS A CA 1
ATOM 797 C C . HIS A 1 107 ? -15.783 -0.050 3.056 1.00 80.25 107 HIS A C 1
ATOM 799 O O . HIS A 1 107 ? -16.675 -0.817 3.420 1.00 80.25 107 HIS A O 1
ATOM 805 N N . TYR A 1 108 ? -14.611 0.024 3.690 1.00 81.69 108 TYR A N 1
ATOM 806 C CA . TYR A 1 108 ? -14.225 -0.911 4.747 1.00 81.69 108 TYR A CA 1
ATOM 807 C C . TYR A 1 108 ? -14.466 -0.383 6.154 1.00 81.69 108 TYR A C 1
ATOM 809 O O . TYR A 1 108 ? -14.922 -1.155 6.999 1.00 81.69 108 TYR A O 1
ATOM 817 N N . PHE A 1 109 ? -14.259 0.907 6.398 1.00 86.50 109 PHE A N 1
ATOM 818 C CA . PHE A 1 109 ? -14.428 1.504 7.723 1.00 86.50 109 PHE A CA 1
ATOM 819 C C . PHE A 1 109 ? -15.860 2.009 7.886 1.00 86.50 109 PHE A C 1
ATOM 821 O O . PHE A 1 109 ? -16.161 3.198 7.817 1.00 86.50 109 PHE A O 1
ATOM 828 N N . THR A 1 110 ? -16.779 1.047 7.995 1.00 84.19 110 THR A N 1
ATOM 829 C CA . THR A 1 110 ? -18.207 1.299 8.200 1.00 84.19 110 THR A CA 1
ATOM 830 C C . THR A 1 110 ? -18.737 0.444 9.342 1.00 84.19 110 THR A C 1
ATOM 832 O O . THR A 1 110 ? -18.270 -0.676 9.578 1.00 84.19 110 THR A O 1
ATOM 835 N N . THR A 1 111 ? -19.774 0.930 10.021 1.00 81.75 111 THR A N 1
ATOM 836 C CA . THR A 1 111 ? -20.438 0.193 11.108 1.00 81.75 111 THR A CA 1
ATOM 837 C C . THR A 1 111 ? -21.000 -1.153 10.653 1.00 81.75 111 THR A C 1
ATOM 839 O O . THR A 1 111 ? -20.985 -2.111 11.421 1.00 81.75 111 THR A O 1
ATOM 842 N N . ALA A 1 112 ? -21.414 -1.272 9.385 1.00 76.94 112 ALA A N 1
ATOM 843 C CA . ALA A 1 112 ? -21.860 -2.533 8.788 1.00 76.94 112 ALA A CA 1
ATOM 844 C C . ALA A 1 112 ? -20.748 -3.596 8.743 1.00 76.94 112 ALA A C 1
ATOM 846 O O . ALA A 1 112 ? -21.021 -4.789 8.849 1.00 76.94 112 ALA A O 1
ATOM 847 N N . ASN A 1 113 ? -19.490 -3.165 8.661 1.00 75.88 113 ASN A N 1
ATOM 848 C CA . ASN A 1 113 ? -18.318 -4.036 8.739 1.00 75.88 113 ASN A CA 1
ATOM 849 C C . ASN A 1 113 ? -17.810 -4.192 10.182 1.00 75.88 113 ASN A C 1
ATOM 851 O O . ASN A 1 113 ? -16.750 -4.773 10.429 1.00 75.88 113 ASN A O 1
ATOM 855 N N . GLY A 1 114 ? -18.574 -3.680 11.152 1.00 72.94 114 GLY A N 1
ATOM 856 C CA . GLY A 1 114 ? -18.262 -3.636 12.573 1.00 72.94 114 GLY A CA 1
ATOM 857 C C . GLY A 1 114 ? -17.080 -2.731 12.903 1.00 72.94 114 GLY A C 1
ATOM 858 O O . GLY A 1 114 ? -16.317 -3.062 13.811 1.00 72.94 114 GLY A O 1
ATOM 859 N N . ASP A 1 115 ? -16.889 -1.665 12.129 1.00 80.31 115 ASP A N 1
ATOM 860 C CA . ASP A 1 115 ? -16.127 -0.505 12.576 1.00 80.31 115 ASP A CA 1
ATOM 861 C C . ASP A 1 115 ? -16.907 0.201 13.695 1.00 80.31 115 ASP A C 1
ATOM 863 O O . ASP A 1 115 ? -18.127 0.366 13.608 1.00 80.31 115 ASP A O 1
ATOM 867 N N . VAL A 1 116 ? -16.223 0.576 14.769 1.00 80.25 116 VAL A N 1
ATOM 868 C CA . VAL A 1 116 ? -16.810 1.283 15.914 1.00 80.25 116 VAL A CA 1
ATOM 869 C C . VAL A 1 116 ? -15.938 2.485 16.246 1.00 80.25 116 VAL A C 1
ATOM 871 O O . VAL A 1 116 ? -14.778 2.535 15.859 1.00 80.25 116 VAL A O 1
ATOM 874 N N . SER A 1 117 ? -16.463 3.461 16.988 1.00 79.88 117 SER A N 1
ATOM 875 C CA . SER A 1 117 ? -15.744 4.715 17.274 1.00 79.88 117 SER A CA 1
ATOM 876 C C . SER A 1 117 ? -14.398 4.540 17.992 1.00 79.88 117 SER A C 1
ATOM 878 O O . SER A 1 117 ? -13.599 5.470 18.013 1.00 79.88 117 SER A O 1
ATOM 880 N N . THR A 1 118 ? -14.146 3.372 18.584 1.00 81.88 118 THR A N 1
ATOM 881 C CA . THR A 1 118 ? -12.889 3.019 19.257 1.00 81.88 118 THR A CA 1
ATOM 882 C C . THR A 1 118 ? -11.940 2.189 18.391 1.00 81.88 118 THR A C 1
ATOM 884 O O . THR A 1 118 ? -10.873 1.814 18.869 1.00 81.88 118 THR A O 1
ATOM 887 N N . SER A 1 119 ? -12.322 1.837 17.161 1.00 83.69 119 SER A N 1
ATOM 888 C CA . SER A 1 119 ? -11.471 1.066 16.258 1.00 83.69 119 SER A CA 1
ATOM 889 C C . SER A 1 119 ? -10.339 1.928 15.713 1.00 83.69 119 SER A C 1
ATOM 891 O O . SER A 1 119 ? -10.554 3.022 15.192 1.00 83.69 119 SER A O 1
ATOM 893 N N . THR A 1 120 ? -9.122 1.398 15.777 1.00 88.25 120 THR A N 1
ATOM 894 C CA . THR A 1 120 ? -7.977 1.972 15.071 1.00 88.25 120 THR A CA 1
ATOM 895 C C . THR A 1 120 ? -7.973 1.458 13.637 1.00 88.25 120 THR A C 1
ATOM 897 O O . THR A 1 120 ? -7.711 0.281 13.393 1.00 88.25 120 THR A O 1
ATOM 900 N N . ASN A 1 121 ? -8.268 2.344 12.689 1.00 90.06 121 ASN A N 1
ATOM 901 C CA . ASN A 1 121 ? -8.305 2.017 11.268 1.00 90.06 121 ASN A CA 1
ATOM 902 C C . ASN A 1 121 ? -6.977 2.367 10.593 1.00 90.06 121 ASN A C 1
ATOM 904 O O . ASN A 1 121 ? -6.399 3.428 10.836 1.00 90.06 121 ASN A O 1
ATOM 908 N N . VAL A 1 122 ? -6.510 1.474 9.719 1.00 92.44 122 VAL A N 1
ATOM 909 C CA . VAL A 1 122 ? -5.216 1.590 9.040 1.00 92.44 122 VAL A CA 1
ATOM 910 C C . VAL A 1 122 ? -5.353 1.163 7.584 1.00 92.44 122 VAL A C 1
ATOM 912 O O . VAL A 1 122 ? -5.973 0.146 7.276 1.00 92.44 122 VAL A O 1
ATOM 915 N N . LEU A 1 123 ? -4.740 1.924 6.680 1.00 93.94 123 LEU A N 1
ATOM 916 C CA . LEU A 1 123 ? -4.634 1.611 5.259 1.00 93.94 123 LEU A CA 1
ATOM 917 C C . LEU A 1 123 ? -3.181 1.295 4.917 1.00 93.94 123 LEU A C 1
ATOM 919 O O . LEU A 1 123 ? -2.303 2.125 5.125 1.00 93.94 123 LEU A O 1
ATOM 923 N N . ILE A 1 124 ? -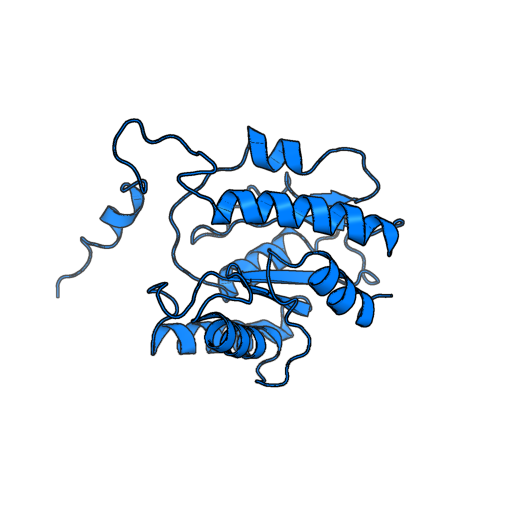2.925 0.122 4.335 1.00 94.69 124 ILE A N 1
ATOM 924 C CA . ILE A 1 124 ? -1.602 -0.246 3.818 1.00 94.69 124 ILE A CA 1
ATOM 925 C C . ILE A 1 124 ? -1.646 -0.179 2.294 1.00 94.69 124 ILE A C 1
ATOM 927 O O . ILE A 1 124 ? -2.305 -0.987 1.639 1.00 94.69 124 ILE A O 1
ATOM 931 N N . LEU A 1 125 ? -0.929 0.783 1.720 1.00 93.69 125 LEU A N 1
ATOM 932 C CA . LEU A 1 125 ? -0.850 0.974 0.281 1.00 93.69 125 LEU A CA 1
ATOM 933 C C . LEU A 1 125 ? 0.408 0.310 -0.291 1.00 93.69 125 LEU A C 1
ATOM 935 O O . LEU A 1 125 ? 1.533 0.741 -0.034 1.00 93.69 125 LEU A O 1
ATOM 939 N N . ALA A 1 126 ? 0.217 -0.722 -1.108 1.00 91.88 126 ALA A N 1
ATOM 940 C CA . ALA A 1 126 ? 1.301 -1.373 -1.833 1.00 91.88 126 ALA A CA 1
ATOM 941 C C . ALA A 1 126 ? 1.550 -0.687 -3.185 1.00 91.88 126 ALA A C 1
ATOM 943 O O . ALA A 1 126 ? 0.607 -0.474 -3.951 1.00 91.88 126 ALA A O 1
ATOM 944 N N . LEU A 1 127 ? 2.808 -0.356 -3.496 1.00 91.44 127 LEU A N 1
ATOM 945 C CA . LEU A 1 127 ? 3.174 0.309 -4.753 1.00 91.44 127 LEU A CA 1
ATOM 946 C C . LEU A 1 127 ? 4.246 -0.440 -5.559 1.00 91.44 127 LEU A C 1
ATOM 948 O O . LEU A 1 127 ? 5.194 -0.978 -4.975 1.00 91.44 127 LEU A O 1
ATOM 952 N N . PRO A 1 128 ? 4.131 -0.433 -6.905 1.00 91.31 128 PRO A N 1
ATOM 953 C CA . PRO A 1 128 ? 5.140 -0.987 -7.804 1.00 91.31 128 PRO A CA 1
ATOM 954 C C . PRO A 1 128 ? 6.423 -0.146 -7.791 1.00 91.31 128 PRO A C 1
ATOM 956 O O . PRO A 1 128 ? 6.529 0.836 -7.062 1.00 91.31 128 PRO A O 1
ATOM 959 N N . ASP A 1 129 ? 7.390 -0.523 -8.627 1.00 92.44 129 ASP A N 1
ATOM 960 C CA . ASP A 1 129 ? 8.549 0.318 -8.917 1.00 92.44 129 ASP A CA 1
ATOM 961 C C . ASP A 1 129 ? 8.117 1.621 -9.605 1.00 92.44 129 ASP A C 1
ATOM 963 O O . ASP A 1 129 ? 7.780 1.644 -10.793 1.00 92.44 129 ASP A O 1
ATOM 967 N N . ILE A 1 130 ? 8.143 2.716 -8.849 1.00 91.69 130 ILE A N 1
ATOM 968 C CA . ILE A 1 130 ? 7.739 4.043 -9.320 1.00 91.69 130 ILE A CA 1
ATOM 969 C C . ILE A 1 130 ? 8.676 4.634 -10.373 1.00 91.69 130 ILE A C 1
ATOM 971 O O . ILE A 1 130 ? 8.298 5.581 -11.058 1.00 91.69 130 ILE A O 1
ATOM 975 N N . THR A 1 131 ? 9.883 4.088 -10.530 1.00 89.69 131 THR A N 1
ATOM 976 C CA . THR A 1 131 ? 10.850 4.586 -11.517 1.00 89.69 131 THR A CA 1
ATOM 977 C C . THR A 1 131 ? 10.532 4.118 -12.937 1.00 89.69 131 THR A C 1
ATOM 979 O O . THR A 1 131 ? 10.959 4.751 -13.900 1.00 89.69 131 THR A O 1
ATOM 982 N N . VAL A 1 132 ? 9.747 3.043 -13.076 1.00 88.38 132 VAL A N 1
ATOM 983 C CA . VAL A 1 132 ? 9.360 2.462 -14.374 1.00 88.38 132 VAL A CA 1
ATOM 984 C C . VAL A 1 132 ? 7.849 2.455 -14.598 1.00 88.38 132 VAL A C 1
ATOM 986 O O . VAL A 1 132 ? 7.394 2.443 -15.742 1.00 88.38 132 VAL A O 1
ATOM 989 N N . ALA A 1 133 ? 7.044 2.479 -13.534 1.00 86.81 133 ALA A N 1
ATOM 990 C CA . ALA A 1 133 ? 5.596 2.548 -13.652 1.00 86.81 133 ALA A CA 1
ATOM 991 C C . ALA A 1 133 ? 5.173 3.950 -14.120 1.00 86.81 133 ALA A C 1
ATOM 993 O O . ALA A 1 133 ? 5.211 4.915 -13.359 1.00 86.81 133 ALA A O 1
ATOM 994 N N . THR A 1 134 ? 4.730 4.054 -15.374 1.00 81.88 134 THR A N 1
ATOM 995 C CA . THR A 1 134 ? 4.466 5.322 -16.083 1.00 81.88 134 THR A CA 1
ATOM 996 C C . THR A 1 134 ? 3.565 6.308 -15.334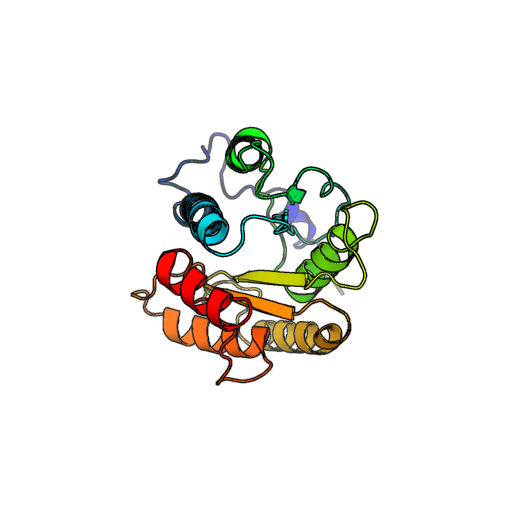 1.00 81.88 134 THR A C 1
ATOM 998 O O . THR A 1 134 ? 3.760 7.513 -15.449 1.00 81.88 134 THR A O 1
ATOM 1001 N N . GLY A 1 135 ? 2.611 5.837 -14.525 1.00 82.94 135 GLY A N 1
ATOM 1002 C CA . GLY A 1 135 ? 1.749 6.711 -13.714 1.00 82.94 135 GLY A CA 1
ATOM 1003 C C . GLY A 1 135 ? 2.411 7.332 -12.477 1.00 82.94 135 GLY A C 1
ATOM 1004 O O . GLY A 1 135 ? 1.754 8.095 -11.774 1.00 82.94 135 GLY A O 1
ATOM 1005 N N . TYR A 1 136 ? 3.684 7.023 -12.215 1.00 86.88 136 TYR A N 1
ATOM 1006 C CA . TYR A 1 136 ? 4.457 7.519 -11.073 1.00 86.88 136 TYR A CA 1
ATOM 1007 C C . TYR A 1 136 ? 5.753 8.240 -11.468 1.00 86.88 136 TYR A C 1
ATOM 1009 O O . TYR A 1 136 ? 6.415 8.826 -10.614 1.00 86.88 136 TYR A O 1
ATOM 1017 N N . THR A 1 137 ? 6.119 8.244 -12.750 1.00 85.00 137 THR A N 1
ATOM 1018 C CA . THR A 1 137 ? 7.350 8.889 -13.221 1.00 85.00 137 THR A CA 1
ATOM 1019 C C . THR A 1 137 ? 7.168 10.395 -13.428 1.00 85.00 137 THR A C 1
ATOM 1021 O O . THR A 1 137 ? 6.144 10.842 -13.953 1.00 85.00 137 THR A O 1
ATOM 1024 N N . GLY A 1 138 ? 8.183 11.187 -13.071 1.00 85.88 138 GLY A N 1
ATOM 1025 C CA . GLY A 1 138 ? 8.211 12.633 -13.314 1.00 85.88 138 GLY A CA 1
ATOM 1026 C C . GLY A 1 138 ? 7.056 13.386 -12.641 1.00 85.88 138 GLY A C 1
ATOM 1027 O O . GLY A 1 138 ? 6.710 13.115 -11.493 1.00 85.88 138 GLY A O 1
ATOM 1028 N N . ALA A 1 139 ? 6.440 14.323 -13.371 1.00 86.62 139 ALA A N 1
ATOM 1029 C CA . ALA A 1 139 ? 5.357 15.170 -12.858 1.00 86.62 139 ALA A CA 1
ATOM 1030 C C 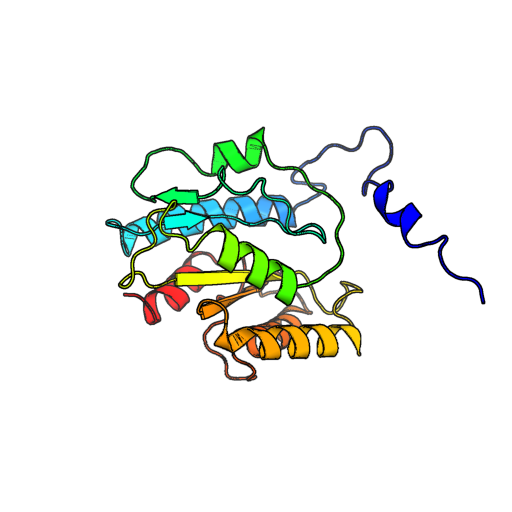. ALA A 1 139 ? 4.123 14.379 -12.385 1.00 86.62 139 ALA A C 1
ATOM 1032 O O . ALA A 1 139 ? 3.414 14.829 -11.485 1.00 86.62 139 ALA A O 1
ATOM 1033 N N . LEU A 1 140 ? 3.879 13.188 -12.948 1.00 87.94 140 LEU A N 1
ATOM 1034 C CA . LEU A 1 140 ? 2.777 12.326 -12.518 1.00 87.94 140 LEU A CA 1
ATOM 1035 C C . LEU A 1 140 ? 3.009 11.807 -11.098 1.00 87.94 140 LEU A C 1
ATOM 1037 O O . LEU A 1 140 ? 2.091 11.844 -10.287 1.00 87.94 140 LEU A O 1
ATOM 1041 N N . GLY A 1 141 ? 4.241 11.416 -10.761 1.00 88.50 141 GLY A N 1
ATOM 1042 C CA . GLY A 1 141 ? 4.599 11.003 -9.404 1.00 88.50 141 GLY A CA 1
ATOM 1043 C C . GLY A 1 141 ? 4.316 12.088 -8.369 1.00 88.50 141 GLY A C 1
ATOM 1044 O O . GLY A 1 141 ? 3.728 11.793 -7.327 1.00 88.50 141 GLY A O 1
ATOM 1045 N N . THR A 1 142 ? 4.674 13.337 -8.680 1.00 90.38 142 THR A N 1
ATOM 1046 C CA . THR A 1 142 ? 4.371 14.505 -7.840 1.00 90.38 142 THR A CA 1
ATOM 1047 C C . THR A 1 142 ? 2.867 14.733 -7.715 1.00 90.38 142 THR A C 1
ATOM 1049 O O . THR A 1 142 ? 2.380 14.917 -6.604 1.00 90.38 142 THR A O 1
ATOM 1052 N N . ALA A 1 143 ? 2.111 14.646 -8.814 1.00 92.50 143 ALA A N 1
ATOM 1053 C CA . ALA A 1 143 ? 0.656 14.793 -8.778 1.00 92.50 143 ALA A CA 1
ATOM 1054 C C . ALA A 1 143 ? -0.015 13.744 -7.873 1.00 92.50 143 ALA A C 1
ATOM 1056 O O . ALA A 1 143 ? -0.910 14.086 -7.101 1.00 92.50 143 ALA A O 1
ATOM 1057 N N . GLN A 1 144 ? 0.453 12.489 -7.896 1.00 92.88 144 GLN A N 1
ATOM 1058 C CA . GLN A 1 144 ? -0.061 11.453 -6.993 1.00 92.88 144 GLN A CA 1
ATOM 1059 C C . GLN A 1 144 ? 0.257 11.748 -5.519 1.00 92.88 144 GLN A C 1
ATOM 1061 O O . GLN A 1 144 ? -0.587 11.502 -4.659 1.00 92.88 144 GLN A O 1
ATOM 1066 N N . GLN A 1 145 ? 1.443 12.286 -5.210 1.00 93.12 145 GLN A N 1
ATOM 1067 C CA . GLN A 1 145 ? 1.782 12.689 -3.839 1.00 93.12 145 GLN A CA 1
ATOM 1068 C C . GLN A 1 145 ? 0.886 13.829 -3.352 1.00 93.12 145 GLN A C 1
ATOM 1070 O O . GLN A 1 145 ? 0.353 13.751 -2.247 1.00 93.12 145 GLN A O 1
ATOM 1075 N N . THR A 1 146 ? 0.675 14.850 -4.186 1.00 94.69 146 THR A N 1
ATOM 1076 C CA . THR A 1 146 ? -0.240 15.955 -3.881 1.00 94.69 146 THR A CA 1
ATOM 1077 C C . THR A 1 146 ? -1.649 15.440 -3.606 1.00 94.69 146 THR A C 1
ATOM 1079 O O . THR A 1 146 ? -2.198 15.735 -2.549 1.00 94.69 146 THR A O 1
ATOM 1082 N N . ALA A 1 147 ? -2.190 14.586 -4.479 1.00 94.50 147 ALA A N 1
ATOM 1083 C CA . ALA A 1 147 ? -3.529 14.026 -4.307 1.00 94.50 147 ALA A CA 1
ATOM 1084 C C . ALA A 1 147 ? -3.672 13.210 -3.008 1.00 94.50 147 ALA A C 1
ATOM 1086 O O . ALA A 1 147 ? -4.700 13.278 -2.340 1.00 94.50 147 ALA A O 1
ATOM 1087 N N . VAL A 1 148 ? -2.645 12.446 -2.614 1.00 95.38 148 VAL A N 1
ATOM 1088 C CA . VAL A 1 148 ? -2.662 11.716 -1.332 1.00 95.38 148 VAL A CA 1
ATOM 1089 C C . VAL A 1 148 ? -2.574 12.667 -0.140 1.00 95.38 148 VAL A C 1
ATOM 1091 O O . VAL A 1 148 ? -3.239 12.448 0.870 1.00 95.38 148 VAL A O 1
ATOM 1094 N N . ASN A 1 149 ? -1.792 13.739 -0.246 1.00 95.25 149 ASN A N 1
ATOM 1095 C CA . ASN A 1 149 ? -1.695 14.742 0.810 1.00 95.25 149 ASN A CA 1
ATOM 1096 C C . ASN A 1 149 ? -3.014 15.491 1.031 1.00 95.25 149 ASN A C 1
ATOM 1098 O O . ASN A 1 149 ? -3.367 15.739 2.182 1.00 95.25 149 ASN A O 1
ATOM 1102 N N . GLU A 1 150 ? -3.755 15.794 -0.035 1.00 95.69 150 GLU A N 1
ATOM 1103 C CA . GLU A 1 150 ? -5.063 16.459 0.037 1.00 95.69 150 GLU A CA 1
ATOM 1104 C C . GLU A 1 150 ? -6.105 15.637 0.810 1.00 95.69 150 GLU A C 1
ATOM 1106 O O . GLU A 1 150 ? -6.916 16.204 1.539 1.00 95.69 150 GLU A O 1
ATOM 1111 N N . ILE A 1 151 ? -6.061 14.305 0.710 1.00 95.31 151 ILE A N 1
ATOM 1112 C CA . ILE A 1 151 ? -7.029 13.414 1.376 1.00 95.31 151 ILE A CA 1
ATOM 1113 C C . ILE A 1 151 ? -6.558 12.916 2.746 1.00 95.31 151 ILE A C 1
ATOM 1115 O O . ILE A 1 151 ? -7.300 12.232 3.446 1.00 95.31 151 ILE A O 1
ATOM 1119 N N . ARG A 1 152 ? -5.317 13.215 3.148 1.00 93.88 152 ARG A N 1
ATOM 1120 C CA . ARG A 1 152 ? -4.675 12.621 4.333 1.00 93.88 152 ARG A CA 1
ATOM 1121 C C . ARG A 1 152 ? -5.461 12.840 5.626 1.00 93.88 152 ARG A C 1
ATOM 1123 O O . ARG A 1 152 ? -5.430 11.984 6.498 1.00 93.88 152 ARG A O 1
ATOM 1130 N N . GLY A 1 153 ? -6.142 13.979 5.751 1.00 92.88 153 GLY A N 1
ATOM 1131 C CA . GLY A 1 153 ? -6.974 14.297 6.916 1.00 92.88 153 GLY A CA 1
ATOM 1132 C C . GLY A 1 153 ? -8.368 13.662 6.899 1.00 92.88 153 GLY A C 1
ATOM 1133 O O . GLY A 1 153 ? -9.070 13.741 7.901 1.00 92.88 153 GLY A O 1
ATOM 1134 N N . SER A 1 154 ? -8.787 13.064 5.779 1.00 93.19 154 SER A N 1
ATOM 1135 C CA . SER A 1 154 ? -10.127 12.489 5.592 1.00 93.19 154 SER A CA 1
ATOM 1136 C C . SER A 1 154 ? -10.140 10.965 5.482 1.00 93.19 154 SER A C 1
ATOM 1138 O O . SER A 1 154 ? -11.212 10.374 5.361 1.00 93.19 154 SER A O 1
ATOM 1140 N N . VAL A 1 155 ? -8.971 10.326 5.488 1.00 93.56 155 VAL A N 1
ATOM 1141 C CA . VAL A 1 155 ? -8.833 8.867 5.479 1.00 93.56 155 VAL A CA 1
ATOM 1142 C C . VAL A 1 155 ? -8.089 8.394 6.718 1.00 93.56 155 VAL A C 1
ATOM 1144 O O . VAL A 1 155 ? -7.417 9.171 7.396 1.00 93.56 155 VAL A O 1
ATOM 1147 N N . ALA A 1 156 ? -8.214 7.105 7.006 1.00 93.19 156 ALA A N 1
ATOM 1148 C CA . ALA A 1 156 ? -7.466 6.439 8.054 1.00 93.19 156 ALA A CA 1
ATOM 1149 C C . ALA A 1 156 ? -5.945 6.524 7.834 1.00 93.19 156 ALA A C 1
ATOM 1151 O O . ALA A 1 156 ? -5.454 6.887 6.762 1.00 93.19 156 ALA A O 1
ATOM 1152 N N . GLU A 1 157 ? -5.190 6.155 8.865 1.00 94.81 157 GLU A N 1
ATOM 1153 C CA . GLU A 1 157 ? -3.737 6.259 8.859 1.00 94.81 157 GLU A CA 1
ATOM 1154 C C . GLU A 1 157 ? -3.104 5.457 7.712 1.00 94.81 157 GLU A C 1
ATOM 1156 O O . GLU A 1 157 ? -3.416 4.285 7.504 1.00 94.81 157 GLU A O 1
ATOM 1161 N N . ILE A 1 158 ? -2.211 6.105 6.957 1.00 96.50 158 ILE A N 1
ATOM 1162 C CA . ILE A 1 158 ? -1.610 5.537 5.748 1.00 96.50 158 ILE A CA 1
ATOM 1163 C C . ILE A 1 158 ? -0.236 4.958 6.075 1.00 96.50 158 ILE A C 1
ATOM 1165 O O . ILE A 1 158 ? 0.692 5.681 6.441 1.00 96.50 158 ILE A O 1
ATOM 1169 N N . PHE A 1 159 ? -0.097 3.663 5.833 1.00 97.50 159 PHE A N 1
ATOM 1170 C CA . PHE A 1 159 ? 1.167 2.958 5.710 1.00 97.50 159 PHE A CA 1
ATOM 1171 C C . PHE A 1 159 ? 1.425 2.619 4.248 1.00 97.50 159 PHE A C 1
ATOM 1173 O O . PHE A 1 159 ? 0.510 2.533 3.426 1.00 97.50 159 PHE A O 1
ATOM 1180 N N . THR A 1 160 ? 2.689 2.410 3.909 1.00 97.12 160 THR A N 1
ATOM 1181 C CA . THR A 1 160 ? 3.091 2.014 2.556 1.00 97.12 160 THR A CA 1
ATOM 1182 C C . THR A 1 160 ? 3.985 0.791 2.577 1.00 97.12 160 THR A C 1
ATOM 1184 O O . THR A 1 160 ? 4.677 0.537 3.560 1.00 97.12 160 THR A O 1
ATOM 1187 N N . ILE A 1 161 ? 3.983 0.034 1.483 1.00 97.50 161 ILE A N 1
ATOM 1188 C CA . ILE A 1 161 ? 4.898 -1.089 1.288 1.00 97.50 161 ILE A CA 1
ATOM 1189 C C . ILE A 1 161 ? 5.331 -1.198 -0.175 1.00 97.50 161 ILE A C 1
ATOM 1191 O O . ILE A 1 161 ? 4.555 -0.976 -1.107 1.00 97.50 161 ILE A O 1
ATOM 1195 N N . SER A 1 162 ? 6.599 -1.532 -0.381 1.00 96.75 162 SER A N 1
ATOM 1196 C CA . SER A 1 162 ? 7.198 -1.691 -1.700 1.00 96.75 162 SER A CA 1
ATOM 1197 C C . SER A 1 162 ? 6.934 -3.082 -2.269 1.00 96.75 162 SER A C 1
ATOM 1199 O O . SER A 1 162 ? 7.182 -4.094 -1.609 1.00 96.75 162 SER A O 1
ATOM 1201 N N . LEU A 1 163 ? 6.522 -3.147 -3.537 1.00 95.25 163 LEU A N 1
ATOM 1202 C CA . LEU A 1 163 ? 6.481 -4.400 -4.299 1.00 95.25 163 LEU A CA 1
ATOM 1203 C C . LEU A 1 163 ? 7.873 -4.841 -4.801 1.00 95.25 163 LEU A C 1
ATOM 1205 O O . LEU A 1 163 ? 8.002 -5.911 -5.399 1.00 95.25 163 LEU A O 1
ATOM 1209 N N . LEU A 1 164 ? 8.919 -4.036 -4.577 1.00 96.38 164 LEU A N 1
ATOM 1210 C CA . LEU A 1 164 ? 10.306 -4.367 -4.914 1.00 96.38 164 LEU A CA 1
ATOM 1211 C C . LEU A 1 164 ? 11.003 -5.120 -3.783 1.00 96.38 164 LEU A C 1
ATOM 1213 O O . LEU A 1 164 ? 10.771 -4.840 -2.608 1.00 96.38 164 LEU A O 1
ATOM 1217 N N . ARG A 1 165 ? 11.938 -6.006 -4.142 1.00 95.38 165 ARG A N 1
ATOM 1218 C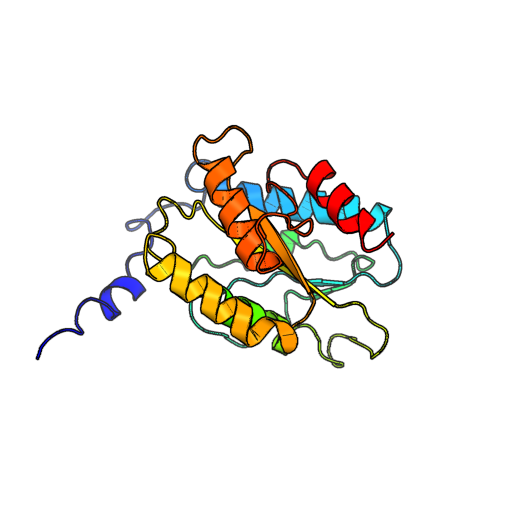 CA . ARG A 1 165 ? 12.900 -6.597 -3.197 1.00 95.38 165 ARG A CA 1
ATOM 1219 C C . ARG A 1 165 ? 13.838 -5.514 -2.642 1.00 95.38 165 ARG A C 1
ATOM 1221 O O . ARG A 1 165 ? 14.218 -4.635 -3.416 1.00 95.38 165 ARG A O 1
ATOM 1228 N N . PRO A 1 166 ? 14.309 -5.618 -1.383 1.00 94.31 166 PRO A N 1
ATOM 1229 C CA . PRO A 1 166 ? 15.283 -4.673 -0.823 1.00 94.31 166 PRO A CA 1
ATOM 1230 C C . PRO A 1 166 ? 16.599 -4.592 -1.609 1.00 94.31 166 PRO A C 1
ATOM 1232 O O . PRO A 1 166 ? 17.254 -3.559 -1.626 1.00 94.31 166 PRO A O 1
ATOM 1235 N N . THR A 1 167 ? 16.972 -5.676 -2.296 1.00 95.50 167 THR A N 1
ATOM 1236 C CA . THR A 1 167 ? 18.175 -5.759 -3.136 1.00 95.50 167 THR A CA 1
ATOM 1237 C C . THR A 1 167 ? 18.003 -5.156 -4.533 1.00 95.50 167 THR A C 1
ATOM 1239 O O . THR A 1 167 ? 18.960 -5.122 -5.303 1.00 95.50 167 THR A O 1
ATOM 1242 N N . HIS A 1 168 ? 16.799 -4.715 -4.906 1.00 96.62 168 HIS A N 1
ATOM 1243 C CA . HIS A 1 168 ? 16.554 -4.125 -6.218 1.00 96.62 168 HIS A CA 1
ATOM 1244 C C . HIS A 1 168 ? 17.209 -2.740 -6.319 1.00 96.62 168 HIS A C 1
ATOM 1246 O O . HIS A 1 168 ? 17.091 -1.939 -5.395 1.00 96.62 168 HIS A O 1
ATOM 1252 N N . ALA A 1 169 ? 17.829 -2.417 -7.459 1.00 97.25 169 ALA A N 1
ATOM 1253 C CA . ALA A 1 169 ? 18.554 -1.152 -7.644 1.00 97.25 169 ALA A CA 1
ATOM 1254 C C . ALA A 1 169 ? 17.680 0.089 -7.370 1.00 97.25 169 ALA A C 1
ATOM 1256 O O . ALA A 1 169 ? 18.132 1.053 -6.759 1.00 97.25 169 ALA A O 1
ATOM 1257 N N . ASN A 1 170 ? 16.400 0.028 -7.747 1.00 96.50 170 ASN A N 1
ATOM 1258 C CA . ASN A 1 170 ? 15.447 1.127 -7.554 1.00 96.50 170 ASN A CA 1
ATOM 1259 C C . ASN A 1 170 ? 14.781 1.142 -6.167 1.00 96.50 170 ASN A C 1
ATOM 1261 O O . ASN A 1 170 ? 13.940 2.003 -5.906 1.00 96.50 170 ASN A O 1
ATOM 1265 N N . TYR A 1 171 ? 15.107 0.202 -5.270 1.00 96.12 171 TYR A N 1
ATOM 1266 C CA . TYR A 1 171 ? 14.412 0.064 -3.987 1.00 96.12 171 TYR A CA 1
ATOM 1267 C C . TYR A 1 171 ? 14.517 1.326 -3.128 1.00 96.12 171 TYR A C 1
ATOM 1269 O O . TYR A 1 171 ? 13.501 1.782 -2.614 1.00 96.12 171 TYR A O 1
ATOM 1277 N N . ALA A 1 172 ? 15.704 1.931 -3.024 1.00 94.94 172 ALA A N 1
ATOM 1278 C CA . ALA A 1 172 ? 15.909 3.144 -2.229 1.00 94.94 172 ALA A CA 1
ATOM 1279 C C . ALA A 1 172 ? 15.072 4.329 -2.747 1.00 94.94 172 ALA A C 1
ATOM 1281 O O . ALA A 1 172 ? 14.412 5.019 -1.970 1.00 94.94 172 ALA A O 1
ATOM 1282 N N . THR A 1 173 ? 15.032 4.531 -4.068 1.00 94.56 173 THR A N 1
ATOM 1283 C CA . THR A 1 173 ? 14.193 5.564 -4.698 1.00 94.56 173 THR A CA 1
ATOM 1284 C C . THR A 1 173 ? 12.709 5.293 -4.463 1.00 94.56 173 THR A C 1
ATOM 1286 O O . THR A 1 173 ? 11.961 6.208 -4.117 1.00 94.56 173 THR A O 1
ATOM 1289 N N . ASN A 1 174 ? 12.286 4.030 -4.580 1.00 94.69 174 ASN A N 1
ATOM 1290 C CA . ASN A 1 174 ? 10.914 3.630 -4.287 1.00 94.69 174 ASN A CA 1
ATOM 1291 C C . ASN A 1 174 ? 10.562 3.894 -2.818 1.00 94.69 174 ASN A C 1
ATOM 1293 O O . ASN A 1 174 ? 9.512 4.452 -2.521 1.00 94.69 174 ASN A O 1
ATOM 1297 N N . GLN A 1 175 ? 11.462 3.554 -1.895 1.00 94.19 175 GLN A N 1
ATOM 1298 C CA . GLN A 1 175 ? 11.280 3.748 -0.461 1.00 94.19 175 GLN A CA 1
ATOM 1299 C C . GLN A 1 175 ? 11.122 5.231 -0.102 1.00 94.19 175 GLN A C 1
ATOM 1301 O O . GLN A 1 175 ? 10.212 5.578 0.646 1.00 94.19 175 GLN A O 1
ATOM 1306 N N . ALA A 1 176 ? 11.941 6.115 -0.676 1.00 93.31 176 ALA A N 1
ATOM 1307 C CA . ALA A 1 176 ? 11.815 7.557 -0.465 1.00 93.31 176 ALA A CA 1
ATOM 1308 C C . ALA A 1 176 ? 10.457 8.095 -0.954 1.00 93.31 176 ALA A C 1
ATOM 1310 O O . ALA A 1 176 ? 9.810 8.881 -0.259 1.00 93.31 176 ALA A O 1
ATOM 1311 N N . TYR A 1 177 ? 9.987 7.631 -2.116 1.00 93.88 177 TYR A N 1
ATOM 1312 C CA . TYR A 1 177 ? 8.666 7.988 -2.638 1.00 93.88 177 TYR A CA 1
ATOM 1313 C C . TYR A 1 177 ? 7.531 7.489 -1.729 1.00 93.88 177 TYR A C 1
ATOM 1315 O O . TYR A 1 177 ? 6.587 8.225 -1.440 1.00 93.88 177 TYR A O 1
ATOM 1323 N N . LEU A 1 178 ? 7.642 6.255 -1.237 1.00 94.94 178 LEU A N 1
ATOM 1324 C CA . LEU A 1 178 ? 6.694 5.655 -0.299 1.00 94.94 178 LEU A CA 1
ATOM 1325 C C . LEU A 1 178 ? 6.643 6.406 1.036 1.00 94.94 178 LEU A C 1
ATOM 1327 O O . LEU A 1 178 ? 5.556 6.664 1.545 1.00 94.94 178 LEU A O 1
ATOM 1331 N N . ASN A 1 179 ? 7.790 6.845 1.559 1.00 94.94 179 ASN A N 1
ATOM 1332 C CA . ASN A 1 179 ? 7.860 7.670 2.768 1.00 94.94 179 ASN A CA 1
ATOM 1333 C C . ASN A 1 179 ? 7.092 8.990 2.589 1.00 94.94 179 ASN A C 1
ATOM 1335 O O . ASN A 1 179 ? 6.287 9.371 3.444 1.00 94.94 179 ASN A O 1
ATOM 1339 N N . MET A 1 180 ? 7.275 9.648 1.440 1.00 93.31 180 MET A N 1
ATOM 1340 C CA . MET A 1 180 ? 6.519 10.854 1.092 1.00 93.31 180 MET A CA 1
ATOM 1341 C C . MET A 1 180 ? 5.018 10.572 0.982 1.00 93.31 180 MET A C 1
ATOM 1343 O O . MET A 1 180 ? 4.216 11.336 1.512 1.00 93.31 180 MET A O 1
ATOM 1347 N N . LEU A 1 181 ? 4.612 9.456 0.372 1.00 93.12 181 LEU A N 1
ATOM 1348 C CA . LEU A 1 181 ? 3.199 9.074 0.315 1.00 93.12 181 LEU A CA 1
ATOM 1349 C C . LEU A 1 181 ? 2.603 8.772 1.694 1.00 93.12 181 LEU A C 1
ATOM 1351 O O . LEU A 1 181 ? 1.474 9.173 1.972 1.00 93.12 181 LEU A O 1
ATOM 1355 N N . ALA A 1 182 ? 3.337 8.096 2.572 1.00 94.38 182 ALA A N 1
ATOM 1356 C CA . ALA A 1 182 ? 2.826 7.686 3.875 1.00 94.38 182 ALA A CA 1
ATOM 1357 C C . ALA A 1 182 ? 2.793 8.828 4.901 1.00 94.38 182 ALA A C 1
ATOM 1359 O O . ALA A 1 182 ? 1.842 8.891 5.674 1.00 94.38 182 ALA A O 1
ATOM 1360 N N . CYS A 1 183 ? 3.748 9.766 4.888 1.00 90.94 183 CYS A N 1
ATOM 1361 C CA . CYS A 1 183 ? 3.827 10.823 5.910 1.00 90.94 183 CYS A CA 1
ATOM 1362 C C . CYS A 1 183 ? 3.969 12.257 5.382 1.00 90.94 183 CYS A C 1
ATOM 1364 O O . CYS A 1 183 ? 4.073 13.173 6.193 1.00 90.94 183 CYS A O 1
ATOM 1366 N N . ASN A 1 184 ? 4.030 12.481 4.068 1.00 91.75 184 ASN A N 1
ATOM 1367 C CA . ASN A 1 184 ? 4.489 13.752 3.491 1.00 91.75 184 ASN A CA 1
ATOM 1368 C C . ASN A 1 184 ? 5.893 14.166 3.984 1.00 91.75 184 ASN A C 1
ATOM 1370 O O . ASN A 1 184 ? 6.182 15.346 4.167 1.00 91.75 184 ASN A O 1
ATOM 1374 N N . SER A 1 185 ? 6.756 13.185 4.264 1.00 87.38 185 SER A N 1
ATOM 1375 C CA . SER A 1 185 ? 8.110 13.412 4.769 1.00 87.38 185 SER A CA 1
ATOM 1376 C C . SER A 1 185 ? 9.047 12.279 4.363 1.00 87.38 185 SER A C 1
ATOM 1378 O O . SER A 1 185 ? 8.668 11.108 4.397 1.00 87.38 185 SER A O 1
ATOM 1380 N N . ALA A 1 186 ? 10.301 12.613 4.055 1.00 78.19 186 ALA A N 1
ATOM 1381 C CA . ALA A 1 186 ? 11.343 11.633 3.757 1.00 78.19 186 ALA A CA 1
ATOM 1382 C C . ALA A 1 186 ? 11.725 10.777 4.982 1.00 78.19 186 ALA A C 1
ATOM 1384 O O . ALA A 1 186 ? 12.167 9.641 4.817 1.00 78.19 186 ALA A O 1
ATOM 1385 N N . THR A 1 187 ? 11.509 11.286 6.200 1.00 80.50 187 THR A N 1
ATOM 1386 C CA . THR A 1 187 ? 11.826 10.613 7.477 1.00 80.50 187 THR A CA 1
ATOM 1387 C C . THR A 1 187 ? 10.659 9.793 8.043 1.00 80.50 187 THR A C 1
ATOM 1389 O O . THR A 1 187 ? 10.624 9.481 9.230 1.00 80.50 187 THR A O 1
ATOM 1392 N N . CYS A 1 188 ? 9.684 9.449 7.201 1.00 86.94 188 CYS A N 1
ATOM 1393 C CA . CYS A 1 188 ? 8.520 8.654 7.575 1.00 86.94 188 CYS A CA 1
ATOM 1394 C C . CYS A 1 188 ? 8.900 7.264 8.105 1.00 86.94 188 CYS A C 1
ATOM 1396 O O . CYS A 1 188 ? 9.618 6.519 7.441 1.00 86.94 188 CYS A O 1
ATOM 1398 N N . ASN A 1 189 ? 8.336 6.878 9.249 1.00 90.81 189 ASN A N 1
ATOM 1399 C CA . ASN A 1 189 ? 8.461 5.538 9.831 1.00 90.81 189 ASN A CA 1
ATOM 1400 C C . ASN A 1 189 ? 7.252 4.624 9.534 1.00 90.81 189 ASN A C 1
ATOM 1402 O O . ASN A 1 189 ? 7.188 3.514 10.049 1.00 90.81 189 ASN A O 1
ATOM 1406 N N . LYS A 1 190 ? 6.310 5.059 8.683 1.00 95.31 190 LYS A N 1
ATOM 1407 C CA . LYS A 1 190 ? 5.119 4.287 8.260 1.00 95.31 190 LYS A CA 1
ATOM 1408 C C . LYS A 1 190 ? 5.317 3.538 6.936 1.00 95.31 190 LYS A C 1
ATOM 1410 O O . LYS A 1 190 ? 4.363 3.190 6.240 1.00 95.31 190 LYS A O 1
ATOM 1415 N N . ASN A 1 191 ? 6.569 3.318 6.553 1.00 95.19 191 ASN A N 1
ATOM 1416 C CA . ASN A 1 191 ? 6.925 2.461 5.433 1.00 95.19 191 ASN A CA 1
ATOM 1417 C C . ASN A 1 191 ? 7.317 1.089 5.975 1.00 95.19 191 ASN A C 1
ATOM 1419 O O . ASN A 1 191 ? 8.311 0.966 6.681 1.00 95.19 191 ASN A O 1
ATOM 1423 N N . LEU A 1 192 ? 6.536 0.072 5.624 1.00 96.88 192 LEU A N 1
ATOM 1424 C CA . LEU A 1 192 ? 6.695 -1.308 6.081 1.00 96.88 192 LEU A CA 1
ATOM 1425 C C . LEU A 1 192 ? 7.847 -2.045 5.375 1.00 96.88 192 LEU A C 1
ATOM 1427 O O . LEU A 1 192 ? 8.071 -3.227 5.614 1.00 96.88 192 LEU A O 1
ATOM 1431 N N . GLY A 1 193 ? 8.564 -1.372 4.474 1.00 95.69 193 GLY A N 1
ATOM 1432 C CA . GLY A 1 193 ? 9.657 -1.942 3.705 1.00 95.69 193 GLY A CA 1
ATOM 1433 C C . GLY A 1 193 ? 9.156 -2.643 2.449 1.00 95.69 193 GLY A C 1
ATOM 1434 O O . GLY A 1 193 ? 8.677 -2.000 1.513 1.00 95.69 193 GLY A O 1
ATOM 1435 N N . SER A 1 194 ? 9.301 -3.964 2.398 1.00 97.19 194 SER A N 1
ATOM 1436 C CA . SER A 1 194 ? 9.101 -4.767 1.191 1.00 97.19 194 SER A CA 1
ATOM 1437 C C . SER A 1 194 ? 8.157 -5.936 1.435 1.00 97.19 194 SER A C 1
ATOM 1439 O O . SER A 1 194 ? 8.256 -6.606 2.458 1.00 97.19 194 SER A O 1
ATOM 1441 N N . ILE A 1 195 ? 7.340 -6.289 0.437 1.00 95.44 195 ILE A N 1
ATOM 1442 C CA . ILE A 1 195 ? 6.536 -7.527 0.461 1.00 95.44 195 ILE A CA 1
ATOM 1443 C C . ILE A 1 195 ? 7.380 -8.818 0.536 1.00 95.44 195 ILE A C 1
ATOM 1445 O O . ILE A 1 195 ? 6.842 -9.919 0.652 1.00 95.44 195 ILE A O 1
ATOM 1449 N N . TYR A 1 196 ? 8.703 -8.713 0.406 1.00 95.88 196 TYR A N 1
ATOM 1450 C CA . TYR A 1 196 ? 9.637 -9.829 0.551 1.00 95.88 196 TYR A CA 1
ATOM 1451 C C . TYR A 1 196 ? 10.190 -9.972 1.978 1.00 95.88 196 TYR A C 1
ATOM 1453 O O . TYR A 1 196 ? 10.902 -10.938 2.239 1.00 95.88 196 TYR A O 1
ATOM 1461 N N . ASP A 1 197 ? 9.866 -9.048 2.887 1.00 95.50 197 ASP A N 1
ATOM 1462 C CA . ASP A 1 197 ? 10.301 -9.047 4.287 1.00 95.50 197 ASP A CA 1
ATOM 1463 C C . ASP A 1 197 ? 9.089 -8.942 5.227 1.00 95.50 197 ASP A C 1
ATOM 1465 O O . ASP A 1 197 ? 8.754 -7.886 5.766 1.00 95.50 197 ASP A O 1
ATOM 1469 N N . ILE A 1 198 ? 8.390 -10.068 5.385 1.00 93.31 198 ILE A N 1
ATOM 1470 C CA . ILE A 1 198 ? 7.203 -10.171 6.246 1.00 93.31 198 ILE A CA 1
ATOM 1471 C C . ILE A 1 198 ? 7.530 -9.827 7.714 1.00 93.31 198 ILE A C 1
ATOM 1473 O O . ILE A 1 198 ? 6.804 -9.009 8.284 1.00 93.31 198 ILE A O 1
ATOM 1477 N N . PRO A 1 199 ? 8.591 -10.382 8.345 1.00 93.25 199 PRO A N 1
ATOM 1478 C CA . PRO A 1 199 ? 8.911 -10.059 9.736 1.00 93.25 199 PRO A CA 1
ATOM 1479 C C . PRO A 1 199 ? 9.220 -8.575 9.947 1.00 93.25 199 PRO A C 1
ATOM 1481 O O . PRO A 1 199 ? 8.767 -7.998 10.938 1.00 93.25 199 PRO A O 1
ATOM 1484 N N . GLY A 1 200 ? 9.941 -7.943 9.012 1.00 94.25 200 GLY A N 1
ATOM 1485 C CA . GLY A 1 200 ? 10.212 -6.506 9.052 1.00 94.25 200 GLY A CA 1
ATOM 1486 C C . GLY A 1 200 ? 8.930 -5.675 9.010 1.00 94.25 200 GLY A C 1
ATOM 1487 O O . GLY A 1 200 ? 8.725 -4.817 9.870 1.00 94.25 200 GLY A O 1
ATOM 1488 N N . ALA A 1 201 ? 8.020 -5.984 8.081 1.00 95.00 201 ALA A N 1
ATOM 1489 C CA . ALA A 1 201 ? 6.736 -5.291 7.962 1.00 95.00 201 ALA A CA 1
ATOM 1490 C C . ALA A 1 201 ? 5.881 -5.400 9.237 1.00 95.00 201 ALA A C 1
ATOM 1492 O O . ALA A 1 201 ? 5.326 -4.401 9.697 1.00 95.00 201 ALA A O 1
ATOM 1493 N N . VAL A 1 202 ? 5.798 -6.597 9.828 1.00 92.00 202 VAL A N 1
ATOM 1494 C CA . VAL A 1 202 ? 5.057 -6.840 11.079 1.00 92.00 202 VAL A CA 1
ATOM 1495 C C . VAL A 1 202 ? 5.681 -6.076 12.241 1.00 92.00 202 VAL A C 1
ATOM 1497 O O . VAL A 1 202 ? 4.963 -5.418 12.987 1.00 92.00 202 VAL A O 1
ATOM 1500 N N . THR A 1 203 ? 7.010 -6.109 12.363 1.00 93.56 203 THR A N 1
ATOM 1501 C CA . THR A 1 203 ? 7.744 -5.402 13.425 1.00 93.56 203 THR A CA 1
ATOM 1502 C C . THR A 1 203 ? 7.482 -3.900 13.376 1.00 93.56 203 THR A C 1
ATOM 1504 O O . THR A 1 203 ? 7.211 -3.286 14.406 1.00 93.56 203 THR A O 1
ATOM 1507 N N . ILE A 1 204 ? 7.528 -3.306 12.179 1.00 94.44 204 ILE A N 1
ATOM 1508 C CA . ILE A 1 204 ? 7.267 -1.875 12.005 1.00 94.44 204 ILE A CA 1
ATOM 1509 C C . ILE A 1 204 ? 5.832 -1.549 12.405 1.00 94.44 204 ILE A C 1
ATOM 1511 O O . ILE A 1 204 ? 5.636 -0.618 13.175 1.00 94.44 204 ILE A O 1
ATOM 1515 N N . LEU A 1 205 ? 4.836 -2.307 11.933 1.00 93.25 205 LEU A N 1
ATOM 1516 C CA . LEU A 1 205 ? 3.439 -2.017 12.263 1.00 93.25 205 LEU A CA 1
ATOM 1517 C C . LEU A 1 205 ? 3.142 -2.212 13.762 1.00 93.25 205 LEU A C 1
ATOM 1519 O O . LEU A 1 205 ? 2.458 -1.383 14.362 1.00 93.25 205 LEU A O 1
ATOM 1523 N N . ALA A 1 206 ? 3.703 -3.250 14.387 1.00 90.94 206 ALA A N 1
ATOM 1524 C CA . ALA A 1 206 ? 3.533 -3.534 15.814 1.00 90.94 206 ALA A CA 1
ATOM 1525 C C . ALA A 1 206 ? 4.136 -2.441 16.711 1.00 90.94 206 ALA A C 1
ATOM 1527 O O . ALA A 1 206 ? 3.665 -2.225 17.822 1.00 90.94 206 ALA A O 1
ATOM 1528 N N . ALA A 1 207 ? 5.133 -1.690 16.229 1.00 91.94 207 ALA A N 1
ATOM 1529 C CA . ALA A 1 207 ? 5.669 -0.545 16.964 1.00 91.94 207 ALA A CA 1
ATOM 1530 C C . ALA A 1 207 ? 4.650 0.603 17.131 1.00 91.94 207 ALA A C 1
ATOM 1532 O O . ALA A 1 207 ? 4.805 1.423 18.035 1.00 91.94 207 ALA A O 1
ATOM 1533 N N . PHE A 1 208 ? 3.620 0.671 16.278 1.00 91.00 208 PHE A N 1
ATOM 1534 C CA . PHE A 1 208 ? 2.520 1.637 16.396 1.00 91.00 208 PHE A CA 1
ATOM 1535 C C . PHE A 1 208 ? 1.318 1.058 17.142 1.00 91.00 208 PHE A C 1
ATOM 1537 O O . PHE A 1 208 ? 0.613 1.797 17.829 1.00 91.00 208 PHE A O 1
ATOM 1544 N N . TYR A 1 209 ? 1.092 -0.250 17.003 1.00 86.56 209 TYR A N 1
ATOM 1545 C CA . TYR A 1 209 ? -0.063 -0.951 17.559 1.00 86.56 209 TYR A CA 1
ATOM 1546 C C . TYR A 1 209 ? 0.395 -2.254 18.240 1.00 86.56 209 TYR A C 1
ATOM 1548 O O . TYR A 1 209 ? 0.306 -3.318 17.620 1.00 86.56 209 TYR A O 1
ATOM 1556 N N . PRO A 1 210 ? 0.951 -2.159 19.463 1.00 71.62 210 PRO A N 1
ATOM 1557 C CA . PRO A 1 210 ? 1.456 -3.310 20.207 1.00 71.62 210 PRO A CA 1
ATOM 1558 C C . PRO A 1 210 ? 0.347 -4.237 20.719 1.00 71.62 210 PRO A C 1
ATOM 1560 O O . PRO A 1 210 ? -0.815 -3.783 20.868 1.00 71.62 210 PRO A O 1
#

Secondary structure (DSSP, 8-state):
----SHHHHTTT--SSSTT----TTT-HHHHHHHHHHHHHHHHHHTT--SS-EE-----SSS--SGGGGS-EETTS---HHHHHHHT---------HHHHHHHHHHHHSSGGGT--TT---EEEEEE--TTT-TTTSTHHHHHHHHHHHHHTTTSPEEEEEESS-TTSTTHHHHHHHHHHHHHSSTT-S-EEEETT-HHHHHHHHHTT--

Organism: Ciona savignyi (NCBI:txid51511)

Foldseek 3Di:
DDDDPPVVVLQPPDVDDPPDDPDCVVCVLLVLLVVLVQLLLVVVCVLDVPPDKDFDDDDAADLDLPRPVGIDRSNDPDDSCCCSVPPDDDGHHADAPLNRQVSCQVNCCDVVNVNDPPDQDEDEAEDELLCPRVCCPDPSVVVNLVSLVVCCVVGGQYAYEYSDDPPDPSQLVVLQSRQCSRPVDSPRLRYQYYSVCSVSSNVSVVVVPD